Protein AF-A0A1W9VNZ4-F1 (afdb_monomer)

Secondary structure (DSSP, 8-state):
------------HHHHHHTS-EEEEEEESTT---HHHHHHHHHHHT-SSS--SHHHHHHHHS--TTSPP-HHHHHHHHHHHGGG--SHHHHHHHHHHHHHHHHHTTEEEEEEEE-HHHHHTTTT--HHHHHHHHHHHHHHHHHHHT-EEEEEEEEETT-GGGHHHHHHHHHHTGGGTEEEEEEES-TTT--GGGGHHHHHHHHHTT-EEEEEES-STT--HHHHHHHHHTS--SEEEE-GGGGG-HHHHHHHHHHTPPEEE-HHHHHHTTSSS-GGG-THHHHHHTT--EEE--B-TTTTT--HHHHHHIIIIIS---HHHHHHHHHHHHHHSSS-HHHHHHHHHHHHHHGGG-----

Structure (mmCIF, N/CA/C/O backbone):
data_AF-A0A1W9VNZ4-F1
#
_entry.id   AF-A0A1W9VNZ4-F1
#
loop_
_atom_site.group_PDB
_atom_site.id
_atom_site.type_symbol
_atom_site.label_atom_id
_atom_site.label_alt_id
_atom_site.label_comp_id
_atom_site.label_asym_id
_atom_site.label_entity_id
_atom_site.label_seq_id
_atom_site.pdbx_PDB_ins_code
_atom_site.Cartn_x
_atom_site.Cartn_y
_atom_site.Cartn_z
_atom_site.occupancy
_atom_site.B_iso_or_equiv
_atom_site.auth_seq_id
_atom_site.auth_comp_id
_atom_site.auth_asym_id
_atom_site.auth_atom_id
_atom_site.pdbx_PDB_model_num
ATOM 1 N N . MET A 1 1 ? -26.415 -12.131 -47.978 1.00 37.12 1 MET A N 1
ATOM 2 C CA . MET A 1 1 ? -25.302 -12.304 -47.020 1.00 37.12 1 MET A CA 1
ATOM 3 C C . MET A 1 1 ? -24.353 -11.127 -47.169 1.00 37.12 1 MET A C 1
ATOM 5 O O . MET A 1 1 ? -23.581 -11.100 -48.112 1.00 37.12 1 MET A O 1
ATOM 9 N N . LEU A 1 2 ? -24.447 -10.136 -46.284 1.00 29.30 2 LEU A N 1
ATOM 10 C CA . LEU A 1 2 ? -23.432 -9.093 -46.137 1.00 29.30 2 LEU A CA 1
ATOM 11 C C . LEU A 1 2 ? -23.005 -9.120 -44.674 1.00 29.30 2 LEU A C 1
ATOM 13 O O . LEU A 1 2 ? -23.820 -8.915 -43.773 1.00 29.30 2 LEU A O 1
ATOM 17 N N . ALA A 1 3 ? -21.752 -9.509 -44.460 1.00 32.03 3 ALA A N 1
ATOM 18 C CA . ALA A 1 3 ? -21.146 -9.650 -43.152 1.00 32.03 3 ALA A CA 1
ATOM 19 C C . ALA A 1 3 ? -21.141 -8.291 -42.441 1.00 32.03 3 ALA A C 1
ATOM 21 O O . ALA A 1 3 ? -20.575 -7.317 -42.935 1.00 32.03 3 ALA A O 1
ATOM 22 N N . LYS A 1 4 ? -21.773 -8.234 -41.264 1.00 33.09 4 LYS A N 1
ATOM 23 C CA . LYS A 1 4 ? -21.614 -7.125 -40.325 1.00 33.09 4 LYS A CA 1
ATOM 24 C C . LYS A 1 4 ? -20.182 -7.169 -39.801 1.00 33.09 4 LYS A C 1
ATOM 26 O O . LYS A 1 4 ? -19.867 -7.931 -38.891 1.00 33.09 4 LYS A O 1
ATOM 31 N N . ASN A 1 5 ? -19.323 -6.362 -40.413 1.00 34.22 5 ASN A N 1
ATOM 32 C CA . ASN A 1 5 ? -18.004 -6.044 -39.896 1.00 34.22 5 ASN A CA 1
ATOM 33 C C . ASN A 1 5 ? -18.201 -5.281 -38.581 1.00 34.22 5 ASN A C 1
ATOM 35 O O . ASN A 1 5 ? -18.502 -4.089 -38.574 1.00 34.22 5 ASN A O 1
ATOM 39 N N . ASN A 1 6 ? -18.105 -5.993 -37.461 1.00 35.94 6 ASN A N 1
ATOM 40 C CA . ASN A 1 6 ? -18.171 -5.407 -36.131 1.00 35.94 6 ASN A CA 1
ATOM 41 C C . ASN A 1 6 ? -16.795 -4.792 -35.826 1.00 35.94 6 ASN A C 1
ATOM 43 O O . ASN A 1 6 ? -15.978 -5.368 -35.109 1.00 35.94 6 ASN A O 1
ATOM 47 N N . SER A 1 7 ? -16.497 -3.647 -36.442 1.00 37.38 7 SER A N 1
ATOM 48 C CA . SER A 1 7 ? -15.316 -2.854 -36.110 1.00 37.38 7 SER A CA 1
ATOM 49 C C . SER A 1 7 ? -15.517 -2.257 -34.716 1.00 37.38 7 SER A C 1
ATOM 51 O O . SER A 1 7 ? -16.129 -1.198 -34.560 1.00 37.38 7 SER A O 1
ATOM 53 N N . SER A 1 8 ? -15.041 -2.958 -33.686 1.00 43.84 8 SER A N 1
ATOM 54 C CA . SER A 1 8 ? -14.953 -2.423 -32.328 1.00 43.84 8 SER A CA 1
ATOM 55 C C . SER A 1 8 ? -14.162 -1.115 -32.376 1.00 43.84 8 SER A C 1
ATOM 57 O O . SER A 1 8 ? -12.999 -1.119 -32.791 1.00 43.84 8 SER A O 1
ATOM 59 N N . LYS A 1 9 ? -14.782 0.001 -31.975 1.00 42.34 9 LYS A N 1
ATOM 60 C CA . LYS A 1 9 ? -14.077 1.274 -31.770 1.00 42.34 9 LYS A CA 1
ATOM 61 C C . LYS A 1 9 ? -12.832 1.015 -30.902 1.0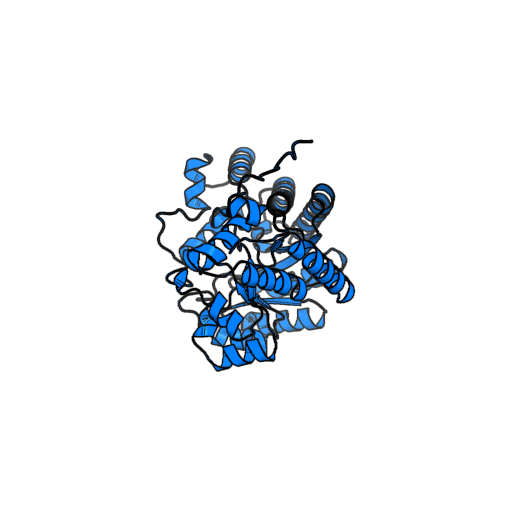0 42.34 9 LYS A C 1
ATOM 63 O O . LYS A 1 9 ? -12.938 0.238 -29.951 1.00 42.34 9 LYS A O 1
ATOM 68 N N . PRO A 1 10 ? -11.667 1.615 -31.197 1.00 49.12 10 PRO A N 1
ATOM 69 C CA . PRO A 1 10 ? -10.497 1.442 -30.348 1.00 49.12 10 PRO A CA 1
ATOM 70 C C . PRO A 1 10 ? -10.815 1.997 -28.955 1.00 49.12 10 PRO A C 1
ATOM 72 O O . PRO A 1 10 ? -11.061 3.192 -28.798 1.00 49.12 10 PRO A O 1
ATOM 75 N N . HIS A 1 11 ? -10.859 1.126 -27.945 1.00 63.47 11 HIS A N 1
ATOM 76 C CA . HIS A 1 11 ? -10.887 1.560 -26.552 1.00 63.47 11 HIS A CA 1
ATOM 77 C C . HIS A 1 11 ? -9.600 2.345 -26.272 1.00 63.47 11 HIS A C 1
ATOM 79 O O . HIS A 1 11 ? -8.521 1.940 -26.708 1.00 63.47 11 HIS A O 1
ATOM 85 N N . SER A 1 12 ? -9.700 3.474 -25.563 1.00 88.19 12 SER A N 1
ATOM 86 C CA . SER A 1 12 ? -8.510 4.218 -25.143 1.00 88.19 12 SER A CA 1
ATOM 87 C C . SER A 1 12 ? -7.597 3.318 -24.298 1.00 88.19 12 SER A C 1
ATOM 89 O O . SER A 1 12 ? -8.061 2.368 -23.655 1.00 88.19 12 SER A O 1
ATOM 91 N N . LEU A 1 13 ? -6.290 3.609 -24.278 1.00 91.19 13 LEU A N 1
ATOM 92 C CA . LEU A 1 13 ? -5.348 2.888 -23.413 1.00 91.19 13 LEU A CA 1
ATOM 93 C C . LEU A 1 13 ? -5.853 2.875 -21.963 1.00 91.19 13 LEU A C 1
ATOM 95 O O . LEU A 1 13 ? -5.884 1.817 -21.346 1.00 91.19 13 LEU A O 1
ATOM 99 N N . TYR A 1 14 ? -6.341 4.018 -21.475 1.00 94.50 14 TYR A N 1
ATOM 100 C CA . TYR A 1 14 ? -6.933 4.146 -20.145 1.00 94.50 14 TYR A CA 1
ATOM 101 C C . TYR A 1 14 ? -8.092 3.171 -19.917 1.00 94.50 14 TYR A C 1
ATOM 103 O O . TYR A 1 14 ? -8.066 2.415 -18.955 1.00 94.50 14 TYR A O 1
ATOM 111 N N . ALA A 1 15 ? -9.071 3.111 -20.828 1.00 94.19 15 ALA A N 1
ATOM 112 C CA . ALA A 1 15 ? -10.195 2.181 -20.703 1.00 94.19 15 ALA A CA 1
ATOM 113 C C . ALA A 1 15 ? -9.727 0.715 -20.673 1.00 94.19 15 ALA A C 1
ATOM 115 O O . ALA A 1 15 ? -10.277 -0.105 -19.940 1.00 94.19 15 ALA A O 1
ATOM 116 N N . THR A 1 16 ? -8.679 0.389 -21.433 1.00 93.75 16 THR A N 1
ATOM 117 C CA . THR A 1 16 ? -8.098 -0.960 -21.442 1.00 93.75 16 THR A CA 1
ATOM 118 C C . THR A 1 16 ? -7.379 -1.277 -20.128 1.00 93.75 16 THR A C 1
ATOM 120 O O . THR A 1 16 ? -7.547 -2.374 -19.599 1.00 93.75 16 THR A O 1
ATOM 123 N N . LEU A 1 17 ? -6.608 -0.3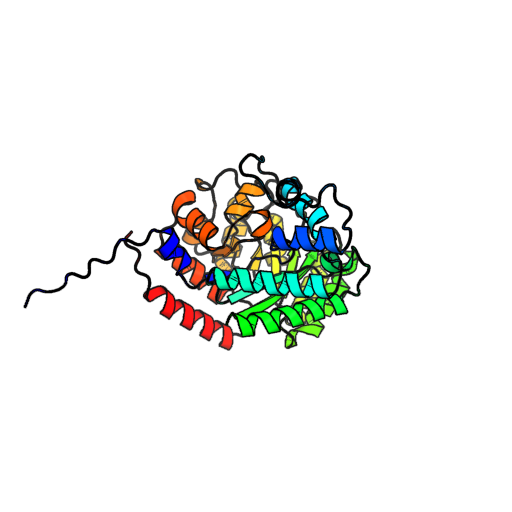29 -19.583 1.00 96.75 17 LEU A N 1
ATOM 124 C CA . LEU A 1 17 ? -5.928 -0.460 -18.289 1.00 96.75 17 LEU A CA 1
ATOM 125 C C . LEU A 1 17 ? -6.929 -0.543 -17.130 1.00 96.75 17 LEU A C 1
ATOM 127 O O . LEU A 1 17 ? -6.795 -1.415 -16.274 1.00 96.75 17 LEU A O 1
ATOM 131 N N . SER A 1 18 ? -7.971 0.289 -17.150 1.00 97.38 18 SER A N 1
ATOM 132 C CA . SER A 1 18 ? -9.068 0.276 -16.179 1.00 97.38 18 SER A CA 1
ATOM 133 C C . SER A 1 18 ? -9.760 -1.085 -16.134 1.00 97.38 18 SER A C 1
ATOM 135 O O . SER A 1 18 ? -9.958 -1.662 -15.063 1.00 97.38 18 SER A O 1
ATOM 137 N N . ALA A 1 19 ? -10.004 -1.676 -17.303 1.00 96.81 19 ALA A N 1
ATOM 138 C CA . ALA A 1 19 ? -10.631 -2.983 -17.408 1.00 96.81 19 ALA A CA 1
ATOM 139 C C . ALA A 1 19 ? -9.739 -4.156 -16.961 1.00 96.81 19 ALA A C 1
ATOM 141 O O . ALA A 1 19 ? -10.275 -5.251 -16.773 1.00 96.81 19 ALA A O 1
ATOM 142 N N . LEU A 1 20 ? -8.418 -3.990 -16.793 1.00 97.62 20 LEU A N 1
ATOM 143 C CA . LEU A 1 20 ? -7.547 -5.069 -16.305 1.00 97.62 20 LEU A CA 1
ATOM 144 C C . LEU A 1 20 ? -7.924 -5.458 -14.873 1.00 97.62 20 LEU A C 1
ATOM 146 O O . LEU A 1 20 ? -8.149 -4.563 -14.058 1.00 97.62 20 LEU A O 1
ATOM 150 N N . PRO A 1 21 ? -7.946 -6.759 -14.524 1.00 98.31 21 PRO A N 1
ATOM 151 C CA . PRO A 1 21 ? -7.949 -7.147 -13.122 1.00 98.31 21 PRO A CA 1
ATOM 152 C C . PRO A 1 21 ? -6.623 -6.705 -12.498 1.00 98.31 21 PRO A C 1
ATOM 154 O O . PRO A 1 21 ? -5.561 -6.951 -13.082 1.00 98.31 21 PRO A O 1
ATOM 157 N N . LYS A 1 22 ? -6.681 -6.088 -11.317 1.00 98.81 22 LYS A N 1
ATOM 158 C CA . LYS A 1 22 ? -5.501 -5.516 -10.651 1.00 98.81 22 LYS A CA 1
ATOM 159 C C . LYS A 1 22 ? -5.248 -6.128 -9.275 1.00 98.81 22 LYS A C 1
ATOM 161 O O . LYS A 1 22 ? -6.152 -6.708 -8.667 1.00 98.81 22 LYS A O 1
ATOM 166 N N . ILE A 1 23 ? -4.010 -6.001 -8.809 1.00 98.88 23 ILE A N 1
ATOM 167 C CA . ILE A 1 23 ? -3.586 -6.301 -7.440 1.00 98.88 23 ILE A CA 1
ATOM 168 C C . ILE A 1 23 ? -2.872 -5.073 -6.904 1.00 98.88 23 ILE A C 1
ATOM 170 O O . ILE A 1 23 ? -2.027 -4.535 -7.615 1.00 98.88 23 ILE A O 1
ATOM 174 N N . ASP A 1 24 ? -3.181 -4.708 -5.666 1.00 98.88 24 ASP A N 1
ATOM 175 C CA . ASP A 1 24 ? -2.522 -3.627 -4.944 1.00 98.88 24 ASP A CA 1
ATOM 176 C C . ASP A 1 24 ? -1.969 -4.169 -3.619 1.00 98.88 24 ASP A C 1
ATOM 178 O O . ASP A 1 24 ? -2.724 -4.688 -2.793 1.00 98.88 24 ASP A O 1
ATOM 182 N N . LEU A 1 25 ? -0.646 -4.158 -3.455 1.00 98.94 25 LEU A N 1
ATOM 183 C CA . LEU A 1 25 ? 0.047 -4.694 -2.275 1.00 98.94 25 LEU A CA 1
ATOM 184 C C . LEU A 1 25 ? 0.573 -3.595 -1.347 1.00 98.94 25 LEU A C 1
ATOM 186 O O . LEU A 1 25 ? 1.065 -3.886 -0.252 1.00 98.94 25 LEU A O 1
ATOM 190 N N . HIS A 1 26 ? 0.503 -2.345 -1.795 1.00 98.94 26 HIS A N 1
ATOM 191 C CA . HIS A 1 26 ? 1.043 -1.200 -1.087 1.00 98.94 26 HIS A CA 1
ATOM 192 C C . HIS A 1 26 ? 0.075 -0.042 -1.193 1.00 98.94 26 HIS A C 1
ATOM 194 O O . HIS A 1 26 ? 0.187 0.823 -2.055 1.00 98.94 26 HIS A O 1
ATOM 200 N N . ARG A 1 27 ? -0.901 -0.081 -0.289 1.00 98.88 27 ARG A N 1
ATOM 201 C CA . ARG A 1 27 ? -1.886 0.968 -0.125 1.00 98.88 27 ARG A CA 1
ATOM 202 C C . ARG A 1 27 ? -2.156 1.211 1.343 1.00 98.88 27 ARG A C 1
ATOM 204 O O . ARG A 1 27 ? -2.489 0.251 2.045 1.00 98.88 27 ARG A O 1
ATOM 211 N N . HIS A 1 28 ? -2.057 2.461 1.779 1.00 98.88 28 HIS A N 1
ATOM 212 C CA . HIS A 1 28 ? -2.372 2.873 3.146 1.00 98.88 28 HIS A CA 1
ATOM 213 C C . HIS A 1 28 ? -3.843 3.246 3.265 1.00 98.88 28 HIS A C 1
ATOM 215 O O . HIS A 1 28 ? -4.415 3.926 2.404 1.00 98.88 28 HIS A O 1
ATOM 221 N N . LEU A 1 29 ? -4.472 2.812 4.354 1.00 98.75 29 LEU A N 1
ATOM 222 C CA . LEU A 1 29 ? -5.824 3.232 4.701 1.00 98.75 29 LEU A CA 1
ATOM 223 C C . LEU A 1 29 ? -5.835 4.738 4.953 1.00 98.75 29 LEU A C 1
ATOM 225 O O . LEU A 1 29 ? -6.680 5.434 4.398 1.00 98.75 29 LEU A O 1
ATOM 229 N N . GLU A 1 30 ? -4.856 5.238 5.703 1.00 97.75 30 GLU A N 1
ATOM 230 C CA . GLU A 1 30 ? -4.741 6.639 6.106 1.00 97.75 30 GLU A CA 1
ATOM 231 C C . GLU A 1 30 ? -4.519 7.599 4.934 1.00 97.75 30 GLU A C 1
ATOM 233 O O . GLU A 1 30 ? -4.867 8.769 5.055 1.00 97.75 30 GLU A O 1
ATOM 238 N N . GLY A 1 31 ? -4.017 7.115 3.798 1.00 97.56 31 GLY A N 1
ATOM 239 C CA . GLY A 1 31 ? -3.879 7.880 2.559 1.00 97.56 31 GLY A CA 1
ATOM 240 C C . GLY A 1 31 ? -4.963 7.601 1.519 1.00 97.56 31 GLY A C 1
ATOM 241 O O . GLY A 1 31 ? -4.774 7.907 0.344 1.00 97.56 31 GLY A O 1
ATOM 242 N N . SER A 1 32 ? -6.099 7.013 1.912 1.00 98.25 32 SER A N 1
ATOM 243 C CA . SER A 1 32 ? -7.184 6.597 1.004 1.00 98.25 32 SER A CA 1
ATOM 244 C C . SER A 1 32 ? -8.556 7.228 1.326 1.00 98.25 32 SER A C 1
ATOM 246 O O . SER A 1 32 ? -9.588 6.668 0.959 1.00 98.25 32 SER A O 1
ATOM 248 N N . LEU A 1 33 ? -8.604 8.375 2.014 1.00 97.88 33 LEU A N 1
ATOM 249 C CA . LEU A 1 33 ? -9.853 8.984 2.499 1.00 97.88 33 LEU A CA 1
ATOM 250 C C . LEU A 1 33 ? -10.502 9.881 1.437 1.00 97.88 33 LEU A C 1
ATOM 252 O O . LEU A 1 33 ? -9.901 10.839 0.969 1.00 97.88 33 LEU A O 1
ATOM 256 N N . ARG A 1 34 ? -11.771 9.647 1.094 1.00 97.50 34 ARG A N 1
ATOM 257 C CA . ARG A 1 34 ? -12.481 10.505 0.132 1.00 97.50 34 ARG A CA 1
ATOM 258 C C . ARG A 1 34 ? -12.630 11.931 0.665 1.00 97.50 34 ARG A C 1
ATOM 260 O O . ARG A 1 34 ? -13.153 12.125 1.759 1.00 97.50 34 ARG A O 1
ATOM 267 N N . LEU A 1 35 ? -12.312 12.932 -0.159 1.00 94.88 35 LEU A N 1
ATOM 268 C CA . LEU A 1 35 ? -12.496 14.350 0.189 1.00 94.88 35 LEU A CA 1
ATOM 269 C C . LEU A 1 35 ? -13.919 14.691 0.652 1.00 94.88 35 LEU A C 1
ATOM 271 O O . LEU A 1 35 ? -14.087 15.438 1.610 1.00 94.88 35 LEU A O 1
ATOM 275 N N . ALA A 1 36 ? -14.939 14.137 -0.010 1.00 95.25 36 ALA A N 1
ATOM 276 C CA . ALA A 1 36 ? -16.332 14.355 0.378 1.00 95.25 36 ALA A CA 1
ATOM 277 C C . ALA A 1 36 ? -16.619 13.809 1.787 1.00 95.25 36 ALA A C 1
ATOM 279 O O . ALA A 1 36 ? -17.194 14.509 2.614 1.00 95.25 36 ALA A O 1
ATOM 280 N N . THR A 1 37 ? -16.134 12.602 2.091 1.00 96.75 37 THR A N 1
ATOM 281 C CA . THR A 1 37 ? -16.268 11.986 3.417 1.00 96.75 37 THR A CA 1
ATOM 282 C C . THR A 1 37 ? -15.535 12.788 4.488 1.00 96.75 37 THR A C 1
ATOM 284 O O . THR A 1 37 ? -16.084 12.991 5.568 1.00 96.75 37 THR A O 1
ATOM 287 N N . LEU A 1 38 ? -14.336 13.299 4.192 1.00 95.75 38 LEU A N 1
ATOM 288 C CA . LEU A 1 38 ? -13.615 14.186 5.106 1.00 95.75 38 LEU A CA 1
ATOM 289 C C . LEU A 1 38 ? -14.434 15.449 5.414 1.00 95.75 38 LEU A C 1
ATOM 291 O O . LEU A 1 38 ? -14.642 15.767 6.581 1.00 95.75 38 LEU A O 1
ATOM 295 N N . ALA A 1 39 ? -14.952 16.136 4.393 1.00 93.50 39 ALA A N 1
ATOM 296 C CA . ALA A 1 39 ? -15.765 17.340 4.580 1.00 93.50 39 ALA A CA 1
ATOM 297 C C . ALA A 1 39 ? -17.040 17.068 5.404 1.00 93.50 39 ALA A C 1
ATOM 299 O O . ALA A 1 39 ? -17.390 17.849 6.290 1.00 93.50 39 ALA A O 1
ATOM 300 N N . GLU A 1 40 ? -17.703 15.935 5.165 1.00 94.50 40 GLU A N 1
ATOM 301 C CA . GLU A 1 40 ? -18.869 15.511 5.946 1.00 94.50 40 GLU A CA 1
ATOM 302 C C . GLU A 1 40 ? -18.518 15.234 7.416 1.00 94.50 40 GLU A C 1
ATOM 304 O O . GLU A 1 40 ? -19.210 15.730 8.306 1.00 94.50 40 GLU A O 1
ATOM 309 N N . ILE A 1 41 ? -17.432 14.499 7.685 1.00 95.00 41 ILE A N 1
ATOM 310 C CA . ILE A 1 41 ? -16.955 14.220 9.051 1.00 95.00 41 ILE A CA 1
ATOM 311 C C . ILE A 1 41 ? -16.572 15.520 9.762 1.00 95.00 41 ILE A C 1
ATOM 313 O O . ILE A 1 41 ? -16.948 15.713 10.918 1.00 95.00 41 ILE A O 1
ATOM 317 N N . ALA A 1 42 ? -15.867 16.427 9.078 1.00 92.31 42 ALA A N 1
ATOM 318 C CA . ALA A 1 42 ? -15.483 17.719 9.636 1.00 92.31 42 ALA A CA 1
ATOM 319 C C . ALA A 1 42 ? -16.703 18.522 10.095 1.00 92.31 42 ALA A C 1
ATOM 321 O O . ALA A 1 42 ? -16.714 19.029 11.216 1.00 92.31 42 ALA A O 1
ATOM 322 N N . HIS A 1 43 ? -17.750 18.567 9.267 1.00 89.12 43 HIS A N 1
ATOM 323 C CA . HIS A 1 43 ? -18.992 19.255 9.604 1.00 89.12 43 HIS A CA 1
ATOM 324 C C . HIS A 1 43 ? -19.754 18.578 10.754 1.00 89.12 43 HIS A C 1
ATOM 326 O O . HIS A 1 43 ? -20.271 19.261 11.634 1.00 89.12 43 HIS A O 1
ATOM 332 N N . GLN A 1 44 ? -19.819 17.244 10.765 1.00 91.75 44 GLN A N 1
ATOM 333 C CA . GLN A 1 44 ? -20.573 16.483 11.768 1.00 91.75 44 GLN A CA 1
ATOM 334 C C . GLN A 1 44 ? -19.915 16.480 13.151 1.00 91.75 44 GLN A C 1
ATOM 336 O O . GLN A 1 44 ? -20.618 16.495 14.160 1.00 91.75 44 GLN A O 1
ATOM 341 N N . HIS A 1 45 ? -18.583 16.440 13.203 1.00 88.88 45 HIS A N 1
ATOM 342 C CA . HIS A 1 45 ? -17.831 16.226 14.441 1.00 88.88 45 HIS A CA 1
ATOM 343 C C . HIS A 1 45 ? -17.012 17.439 14.894 1.00 88.88 45 HIS A C 1
ATOM 345 O O . HIS A 1 45 ? -16.344 17.353 15.921 1.00 88.88 45 HIS A O 1
ATOM 351 N N . GLY A 1 46 ? -17.057 18.559 14.164 1.00 85.19 46 GLY A N 1
ATOM 352 C CA . GLY A 1 46 ? -16.331 19.777 14.529 1.00 85.19 46 GLY A CA 1
ATOM 353 C C . GLY A 1 46 ? -14.820 19.559 14.573 1.00 85.19 46 GLY A C 1
ATOM 354 O O . GLY A 1 46 ? -14.167 19.959 15.534 1.00 85.19 46 GLY A O 1
ATOM 355 N N . VAL A 1 47 ? -14.271 18.878 13.561 1.00 86.81 47 VAL A N 1
ATOM 356 C CA . VAL A 1 47 ? -12.828 18.605 13.479 1.00 86.81 47 VAL A CA 1
ATOM 357 C C . VAL A 1 47 ? -12.067 19.933 13.493 1.00 86.81 47 VAL A C 1
ATOM 359 O O . VAL A 1 47 ? -12.433 20.870 12.785 1.00 86.81 47 VAL A O 1
ATOM 362 N N . ASP A 1 48 ? -11.010 20.021 14.297 1.00 85.00 48 ASP A N 1
ATOM 363 C CA . ASP A 1 48 ? -10.183 21.224 14.412 1.00 85.00 48 ASP A CA 1
ATOM 364 C C . ASP A 1 48 ? -9.254 21.373 13.194 1.00 85.00 48 ASP A C 1
ATOM 366 O O . ASP A 1 48 ? -8.111 20.900 13.182 1.00 85.00 48 ASP A O 1
ATOM 370 N N . ILE A 1 49 ? -9.791 21.970 12.131 1.00 83.50 49 ILE A N 1
ATOM 371 C CA . ILE A 1 49 ? -9.114 22.306 10.875 1.00 83.50 49 ILE A CA 1
ATOM 372 C C . ILE A 1 49 ? -9.590 23.676 10.393 1.00 83.50 49 ILE A C 1
ATOM 374 O O . ILE A 1 49 ? -10.701 24.108 10.691 1.00 83.50 49 ILE A O 1
ATOM 378 N N . GLU A 1 50 ? -8.760 24.342 9.595 1.00 81.44 50 GLU A N 1
ATOM 379 C CA . GLU A 1 50 ? -8.988 25.722 9.146 1.00 81.44 50 GLU A CA 1
ATOM 380 C C . GLU A 1 50 ? -10.230 25.888 8.252 1.00 81.44 50 GLU A C 1
ATOM 382 O O . GLU A 1 50 ? -10.690 27.005 8.014 1.00 81.44 50 GLU A O 1
ATOM 387 N N . THR A 1 51 ? -10.780 24.793 7.719 1.00 83.12 51 THR A N 1
ATOM 388 C CA . THR A 1 51 ? -11.875 24.845 6.752 1.00 83.12 51 THR A CA 1
ATOM 389 C C . THR A 1 51 ? -12.660 23.540 6.643 1.00 83.12 51 THR A C 1
ATOM 391 O O . THR A 1 51 ? -12.099 22.456 6.775 1.00 83.12 51 THR A O 1
ATOM 394 N N . TYR A 1 52 ? -13.958 23.648 6.332 1.00 82.56 52 TYR A N 1
ATOM 395 C CA . TYR A 1 52 ? -14.856 22.511 6.074 1.00 82.56 52 TYR A CA 1
ATOM 396 C C . TYR A 1 52 ? -15.318 22.424 4.612 1.00 82.56 52 TYR A C 1
ATOM 398 O O . TYR A 1 52 ? -16.087 21.529 4.263 1.00 82.56 52 TYR A O 1
ATOM 406 N N . SER A 1 53 ? -14.872 23.336 3.739 1.00 87.38 53 SER A N 1
ATOM 407 C CA . SER A 1 53 ? -15.166 23.234 2.308 1.00 87.38 53 SER A CA 1
ATOM 408 C C . SER A 1 53 ? -14.199 22.260 1.636 1.00 87.38 53 SER A C 1
ATOM 410 O O . SER A 1 53 ? -13.011 22.223 1.950 1.00 87.38 53 SER A O 1
ATOM 412 N N . ILE A 1 54 ? -14.697 21.485 0.668 1.00 88.44 54 ILE A N 1
ATOM 413 C CA . ILE A 1 54 ? -13.867 20.541 -0.098 1.00 88.44 54 ILE A CA 1
ATOM 414 C C . ILE A 1 54 ? -12.721 21.269 -0.812 1.00 88.44 54 ILE A C 1
ATOM 416 O O . ILE A 1 54 ? -11.603 20.763 -0.853 1.00 88.44 54 ILE A O 1
ATOM 420 N N . GLU A 1 55 ? -13.000 22.449 -1.371 1.00 89.06 55 GLU A N 1
ATOM 421 C CA . GLU A 1 55 ? -12.030 23.244 -2.131 1.00 89.06 55 GLU A CA 1
ATOM 422 C C . GLU A 1 55 ? -10.824 23.642 -1.280 1.00 89.06 55 GLU A C 1
ATOM 424 O O . GLU A 1 55 ? -9.691 23.448 -1.711 1.00 89.06 55 GLU A O 1
ATOM 429 N N . ASN A 1 56 ? -11.058 24.111 -0.053 1.00 89.31 56 ASN A N 1
ATOM 430 C CA . ASN A 1 56 ? -9.983 24.542 0.837 1.00 89.31 56 ASN A CA 1
ATOM 431 C C . ASN A 1 56 ? -9.361 23.372 1.613 1.00 89.31 56 ASN A C 1
ATOM 433 O O . ASN A 1 56 ? -8.212 23.461 2.031 1.00 89.31 56 ASN A O 1
ATOM 437 N N . LEU A 1 57 ? -10.088 22.265 1.798 1.00 90.69 57 LEU A N 1
ATOM 438 C CA . LEU A 1 57 ? -9.547 21.063 2.430 1.00 90.69 57 LEU A CA 1
ATOM 439 C C . LEU A 1 57 ? -8.562 20.336 1.510 1.00 90.69 57 LEU A C 1
ATOM 441 O O . LEU A 1 57 ? -7.548 19.826 1.979 1.00 90.69 57 LEU A O 1
ATOM 445 N N . ARG A 1 58 ? -8.843 20.302 0.203 1.00 93.31 58 ARG A N 1
ATOM 446 C CA . ARG A 1 58 ? -8.018 19.630 -0.808 1.00 93.31 58 ARG A CA 1
ATOM 447 C C . ARG A 1 58 ? -6.511 19.916 -0.678 1.00 93.31 58 ARG A C 1
ATOM 449 O O . ARG A 1 58 ? -5.778 18.942 -0.531 1.00 93.31 58 ARG A O 1
ATOM 456 N N . PRO A 1 59 ? -6.025 21.173 -0.686 1.00 92.19 59 PRO A N 1
ATOM 457 C CA . PRO A 1 59 ? -4.591 21.460 -0.576 1.00 92.19 59 PRO A CA 1
ATOM 458 C C . PRO A 1 59 ? -3.961 20.987 0.747 1.00 92.19 59 PRO A C 1
ATOM 460 O O . PRO A 1 59 ? -2.753 20.770 0.807 1.00 92.19 59 PRO A O 1
ATOM 463 N N . LEU A 1 60 ? -4.757 20.796 1.807 1.00 91.81 60 LEU A N 1
ATOM 464 C CA . LEU A 1 60 ? -4.272 20.337 3.114 1.00 91.81 60 LEU A CA 1
ATOM 465 C C . LEU A 1 60 ? -4.060 18.819 3.174 1.00 91.81 60 LEU A C 1
ATOM 467 O O . LEU A 1 60 ? -3.307 18.344 4.021 1.00 91.81 60 LEU A O 1
ATOM 471 N N . VAL A 1 61 ? -4.731 18.057 2.304 1.00 94.06 61 VAL A N 1
ATOM 472 C CA . VAL A 1 61 ? -4.765 16.584 2.372 1.00 94.06 61 VAL A CA 1
ATOM 473 C C . VAL A 1 61 ? -4.404 15.880 1.063 1.00 94.06 61 VAL A C 1
ATOM 475 O O . VAL A 1 61 ? -4.280 14.659 1.055 1.00 94.06 61 VAL A O 1
ATOM 478 N N . GLN A 1 62 ? -4.229 16.622 -0.031 1.00 96.00 62 GLN A N 1
ATOM 479 C CA . GLN A 1 62 ? -3.728 16.126 -1.312 1.00 96.00 62 GLN A CA 1
ATOM 480 C C . GLN A 1 62 ? -2.479 16.899 -1.741 1.00 96.00 62 GLN A C 1
ATOM 482 O O . GLN A 1 62 ? -2.291 18.055 -1.353 1.00 96.00 62 GLN A O 1
ATOM 487 N N . VAL A 1 63 ? -1.647 16.253 -2.551 1.00 94.31 63 VAL A N 1
ATOM 488 C CA . VAL A 1 63 ? -0.602 16.899 -3.349 1.00 94.31 63 VAL A CA 1
ATOM 489 C C . VAL A 1 63 ? -1.262 17.523 -4.575 1.00 94.31 63 VAL A C 1
ATOM 491 O O . VAL A 1 63 ? -2.073 16.877 -5.243 1.00 94.31 63 VAL A O 1
ATOM 494 N N . LEU A 1 64 ? -0.940 18.783 -4.855 1.00 91.75 64 LEU A N 1
ATOM 495 C CA . LEU A 1 64 ? -1.438 19.493 -6.036 1.00 91.75 64 LEU A CA 1
ATOM 496 C C . LEU A 1 64 ? -0.435 19.416 -7.194 1.00 91.75 64 LEU A C 1
ATOM 498 O O . LEU A 1 64 ? 0.762 19.249 -6.977 1.00 91.75 64 LEU A O 1
ATOM 502 N N . ASP A 1 65 ? -0.916 19.574 -8.429 1.00 84.19 65 ASP A N 1
ATOM 503 C CA . ASP A 1 65 ? -0.079 19.484 -9.637 1.00 84.19 65 ASP A CA 1
ATOM 504 C C . ASP A 1 65 ? 1.032 20.554 -9.694 1.00 84.19 65 ASP A C 1
ATOM 506 O O . ASP A 1 65 ? 2.058 20.352 -10.344 1.00 84.19 65 ASP A O 1
ATOM 510 N N . ASP A 1 66 ? 0.831 21.699 -9.038 1.00 85.12 66 ASP A N 1
ATOM 511 C CA . ASP A 1 66 ? 1.778 22.814 -8.941 1.00 85.12 66 ASP A CA 1
ATOM 512 C C . ASP A 1 66 ? 2.660 22.768 -7.679 1.00 85.12 66 ASP A C 1
ATOM 514 O O . ASP A 1 66 ? 3.536 23.619 -7.498 1.00 85.12 66 ASP A O 1
ATOM 518 N N . GLU A 1 67 ? 2.471 21.765 -6.817 1.00 88.06 67 GLU A N 1
ATOM 519 C CA . GLU A 1 67 ? 3.255 21.570 -5.601 1.00 88.06 67 GLU A CA 1
ATOM 520 C C . GLU A 1 67 ? 4.614 20.931 -5.928 1.00 88.06 67 GLU A C 1
ATOM 522 O O . GLU A 1 67 ? 4.718 19.942 -6.657 1.00 88.06 67 GLU A O 1
ATOM 527 N N . ALA A 1 68 ? 5.695 21.497 -5.383 1.00 90.75 68 ALA A N 1
ATOM 528 C CA . ALA A 1 68 ? 7.029 20.948 -5.589 1.00 90.75 68 ALA A CA 1
ATOM 529 C C . ALA A 1 68 ? 7.178 19.595 -4.863 1.00 90.75 68 ALA A C 1
ATOM 531 O O . ALA A 1 68 ? 6.889 19.527 -3.665 1.00 90.75 68 ALA A O 1
ATOM 532 N N . PRO A 1 69 ? 7.700 18.548 -5.531 1.00 92.62 69 PRO A N 1
ATOM 533 C CA . PRO A 1 69 ? 7.978 17.267 -4.897 1.00 92.62 69 PRO A CA 1
ATOM 534 C C . PRO A 1 69 ? 8.798 17.366 -3.610 1.00 92.62 69 PRO A C 1
ATOM 536 O O . PRO A 1 69 ? 9.895 17.937 -3.605 1.00 92.62 69 PRO A O 1
ATOM 539 N N . ASN A 1 70 ? 8.295 16.781 -2.523 1.00 93.69 70 ASN A N 1
ATOM 540 C CA . ASN A 1 70 ? 8.969 16.789 -1.230 1.00 93.69 70 ASN A CA 1
ATOM 541 C C . ASN A 1 70 ? 8.429 15.701 -0.287 1.00 93.69 70 ASN A C 1
ATOM 543 O O . ASN A 1 70 ? 7.239 15.664 0.020 1.00 93.69 70 ASN A O 1
ATOM 547 N N . PHE A 1 71 ? 9.325 14.862 0.237 1.00 91.88 71 PHE A N 1
ATOM 548 C CA . PHE A 1 71 ? 8.980 13.777 1.161 1.00 91.88 71 PHE A CA 1
ATOM 549 C C . PHE A 1 71 ? 8.304 14.264 2.454 1.00 91.88 71 PHE A C 1
ATOM 551 O O . PHE A 1 71 ? 7.301 13.700 2.881 1.00 91.88 71 PHE A O 1
ATOM 558 N N . GLN A 1 72 ? 8.800 15.342 3.064 1.00 92.50 72 GLN A N 1
ATOM 559 C CA . GLN A 1 72 ? 8.266 15.854 4.330 1.00 92.50 72 GLN A CA 1
ATOM 560 C C . GLN A 1 72 ? 6.909 16.538 4.141 1.00 92.50 72 GLN A C 1
ATOM 562 O O . GLN A 1 72 ? 6.004 16.339 4.950 1.00 92.50 72 GLN A O 1
ATOM 567 N N . THR A 1 73 ? 6.726 17.290 3.051 1.00 90.62 73 THR A N 1
ATOM 568 C CA . THR A 1 73 ? 5.423 17.891 2.728 1.00 90.62 73 THR A CA 1
ATOM 569 C C . THR A 1 73 ? 4.368 16.823 2.439 1.00 90.62 73 THR A C 1
ATOM 571 O O . THR A 1 73 ? 3.228 16.959 2.885 1.00 90.62 73 THR A O 1
ATOM 574 N N . PHE A 1 74 ? 4.749 15.730 1.770 1.00 94.81 74 PHE A N 1
ATOM 575 C CA . PHE A 1 74 ? 3.880 14.570 1.571 1.00 94.81 74 PHE A CA 1
ATOM 576 C C . PHE A 1 74 ? 3.458 13.950 2.914 1.00 94.81 74 PHE A C 1
ATOM 578 O O . PHE A 1 74 ? 2.264 13.810 3.188 1.00 94.81 74 PHE A O 1
ATOM 585 N N . LEU A 1 75 ? 4.420 13.669 3.803 1.00 93.62 75 LEU A N 1
ATOM 586 C CA . LEU A 1 75 ? 4.135 13.121 5.134 1.00 93.62 75 LEU A CA 1
ATOM 587 C C . LEU A 1 75 ? 3.285 14.066 6.001 1.00 93.62 75 LEU A C 1
ATOM 589 O O . LEU A 1 75 ? 2.449 13.604 6.781 1.00 93.62 75 LEU A O 1
ATOM 593 N N . ALA A 1 76 ? 3.433 15.384 5.849 1.00 93.56 76 ALA A N 1
ATOM 594 C CA . ALA A 1 76 ? 2.672 16.368 6.617 1.00 93.56 76 ALA A CA 1
ATOM 595 C C . ALA A 1 76 ? 1.152 16.287 6.375 1.00 93.56 76 ALA A C 1
ATOM 597 O O . ALA A 1 76 ? 0.380 16.606 7.285 1.00 93.56 76 ALA A O 1
ATOM 598 N N . LYS A 1 77 ? 0.701 15.801 5.207 1.00 95.31 77 LYS A N 1
ATOM 599 C CA . LYS A 1 77 ? -0.732 15.609 4.909 1.00 95.31 77 LYS A CA 1
ATOM 600 C C . LYS A 1 77 ? -1.380 14.611 5.887 1.00 95.31 77 LYS A C 1
ATOM 602 O O . LYS A 1 77 ? -2.529 14.797 6.297 1.00 95.31 77 LYS A O 1
ATOM 607 N N . PHE A 1 78 ? -0.633 13.604 6.358 1.00 95.31 78 PHE A N 1
ATOM 608 C CA . PHE A 1 78 ? -1.128 12.635 7.345 1.00 95.31 78 PHE A CA 1
ATOM 609 C C . PHE A 1 78 ? -1.439 13.263 8.704 1.00 95.31 78 PHE A C 1
ATOM 611 O O . PHE A 1 78 ? -2.352 12.799 9.387 1.00 95.31 78 PHE A O 1
ATOM 618 N N . THR A 1 79 ? -0.735 14.328 9.096 1.00 93.00 79 THR A N 1
ATOM 619 C CA . THR A 1 79 ? -1.014 15.054 10.346 1.00 93.00 79 THR A CA 1
ATOM 620 C C . THR A 1 79 ? -2.447 15.581 10.368 1.00 93.00 79 THR A C 1
ATOM 622 O O . THR A 1 79 ? -3.114 15.528 11.400 1.00 93.00 79 THR A O 1
ATOM 625 N N . ILE A 1 80 ? -2.944 16.046 9.219 1.00 93.62 80 ILE A N 1
ATOM 626 C CA . ILE A 1 80 ? -4.325 16.509 9.067 1.00 93.62 80 ILE A CA 1
ATOM 627 C C . ILE A 1 80 ? -5.283 15.319 8.971 1.00 93.62 80 ILE A C 1
ATOM 629 O O . ILE A 1 80 ? -6.281 15.283 9.689 1.00 93.62 80 ILE A O 1
ATOM 633 N N . LEU A 1 81 ? -4.965 14.312 8.152 1.00 95.75 81 LEU A N 1
ATOM 634 C CA . LEU A 1 81 ? -5.825 13.138 7.936 1.00 95.75 81 LEU A CA 1
ATOM 635 C C . LEU A 1 81 ? -6.096 12.338 9.219 1.00 95.75 81 LEU A C 1
ATOM 637 O O . LEU A 1 81 ? -7.214 11.861 9.419 1.00 95.75 81 LEU A O 1
ATOM 641 N N . ARG A 1 82 ? -5.123 12.257 10.136 1.00 95.38 82 ARG A N 1
ATOM 642 C CA . ARG A 1 82 ? -5.283 11.612 11.453 1.00 95.38 82 ARG A CA 1
ATOM 643 C C . ARG A 1 82 ? -6.421 12.212 12.291 1.00 95.38 82 ARG A C 1
ATOM 645 O O . ARG A 1 82 ? -6.991 11.510 13.118 1.00 95.38 82 ARG A O 1
ATOM 652 N N . LYS A 1 83 ? -6.810 13.472 12.064 1.00 95.06 83 LYS A N 1
ATOM 653 C CA . LYS A 1 83 ? -7.885 14.141 12.821 1.00 95.06 83 LYS A CA 1
ATOM 654 C C . LYS A 1 83 ? -9.297 13.645 12.477 1.00 95.06 83 LYS A C 1
ATOM 656 O O . LYS A 1 83 ? -10.234 13.946 13.211 1.00 95.06 83 LYS A O 1
ATOM 661 N N . PHE A 1 84 ? -9.468 12.905 11.380 1.00 96.44 84 PHE A N 1
ATOM 662 C CA . PHE A 1 84 ? -10.787 12.506 10.869 1.00 96.44 84 PHE A CA 1
ATOM 663 C C . PHE A 1 84 ? -11.282 11.153 11.394 1.00 96.44 84 PHE A C 1
ATOM 665 O O . PHE A 1 84 ? -12.399 10.740 11.085 1.00 96.44 84 PHE A O 1
ATOM 672 N N . TYR A 1 85 ? -10.499 10.478 12.233 1.00 96.94 85 TYR A N 1
ATOM 673 C CA . TYR A 1 85 ? -10.933 9.280 12.950 1.00 96.94 85 TYR A CA 1
ATOM 674 C C . TYR A 1 85 ? -11.674 9.673 14.233 1.00 96.94 85 TYR A C 1
ATOM 676 O O . TYR A 1 85 ? -11.207 9.476 15.352 1.00 96.94 85 TYR A O 1
ATOM 684 N N . THR A 1 86 ? -12.832 10.310 14.058 1.00 96.56 86 THR A N 1
ATOM 685 C CA . THR A 1 86 ? -13.583 10.975 15.137 1.00 96.56 86 THR A CA 1
ATOM 686 C C . THR A 1 86 ? -14.520 10.051 15.909 1.00 96.56 86 THR A C 1
ATOM 688 O O . THR A 1 86 ? -14.927 10.375 17.020 1.00 96.56 86 THR A O 1
ATOM 691 N N . SER A 1 87 ? -14.901 8.918 15.326 1.00 97.19 87 SER A N 1
ATOM 692 C CA . SER A 1 87 ? -15.868 7.980 15.894 1.00 97.19 87 SER A CA 1
ATOM 693 C C . SER A 1 87 ? -15.688 6.585 15.301 1.00 97.19 87 SER A C 1
ATOM 695 O O . SER A 1 87 ? -15.048 6.406 14.258 1.00 97.19 87 SER A O 1
ATOM 697 N N . ARG A 1 88 ? -16.311 5.586 15.934 1.00 97.81 88 ARG A N 1
ATOM 698 C CA . ARG A 1 88 ? -16.412 4.232 15.379 1.00 97.81 88 ARG A CA 1
ATOM 699 C C . ARG A 1 88 ? -17.069 4.253 13.998 1.00 97.81 88 ARG A C 1
ATOM 701 O O . ARG A 1 88 ? -16.601 3.581 13.083 1.00 97.81 88 ARG A O 1
ATOM 708 N N . GLU A 1 89 ? -18.134 5.032 13.833 1.00 98.25 89 GLU A N 1
ATOM 709 C CA . GLU A 1 89 ? -18.880 5.163 12.580 1.00 98.25 89 GLU A CA 1
ATOM 710 C C . GLU A 1 89 ? -18.004 5.751 11.467 1.00 98.25 89 GLU A C 1
ATOM 712 O O . GLU A 1 89 ? -18.026 5.245 10.342 1.00 98.25 89 GLU A O 1
ATOM 717 N N . ALA A 1 90 ? -17.191 6.765 11.784 1.00 98.12 90 ALA A N 1
ATOM 718 C CA . ALA A 1 90 ? -16.238 7.355 10.849 1.00 98.12 90 ALA A CA 1
ATOM 719 C C . ALA A 1 90 ? -15.175 6.336 10.409 1.00 98.12 90 ALA A C 1
ATOM 721 O O . ALA A 1 90 ? -14.955 6.166 9.209 1.00 98.12 90 ALA A O 1
ATOM 722 N N . ILE A 1 91 ? -14.575 5.601 11.354 1.00 98.62 91 ILE A N 1
ATOM 723 C CA . ILE A 1 91 ? -13.568 4.564 11.062 1.00 98.62 91 ILE A CA 1
ATOM 724 C C . ILE A 1 91 ? -14.162 3.455 10.183 1.00 98.62 91 ILE A C 1
ATOM 726 O O . ILE A 1 91 ? -13.565 3.081 9.171 1.00 98.62 91 ILE A O 1
ATOM 730 N N . LEU A 1 92 ? -15.360 2.963 10.520 1.00 98.81 92 LEU A N 1
ATOM 731 C CA . LEU A 1 92 ? -16.055 1.944 9.731 1.00 98.81 92 LEU A CA 1
ATOM 732 C C . LEU A 1 92 ? -16.332 2.419 8.305 1.00 98.81 92 LEU A C 1
ATOM 734 O O . LEU A 1 92 ? -16.092 1.678 7.348 1.00 98.81 92 LEU A O 1
ATOM 738 N N . ARG A 1 93 ? -16.835 3.650 8.160 1.00 98.75 93 ARG A N 1
ATOM 739 C CA . ARG A 1 93 ? -17.127 4.244 6.856 1.00 98.75 93 ARG A CA 1
ATOM 740 C C . ARG A 1 93 ? -15.858 4.382 6.026 1.00 98.75 93 ARG A C 1
ATOM 742 O O . ARG A 1 93 ? -15.833 3.880 4.907 1.00 98.75 93 ARG A O 1
ATOM 749 N N . ILE A 1 94 ? -14.815 5.007 6.572 1.00 98.62 94 ILE A N 1
ATOM 750 C CA . ILE A 1 94 ? -13.542 5.215 5.872 1.00 98.62 94 ILE A CA 1
ATOM 751 C C . ILE A 1 94 ? -12.984 3.870 5.397 1.00 98.62 94 ILE A C 1
ATOM 753 O O . ILE A 1 94 ? -12.768 3.690 4.201 1.00 98.62 94 ILE A O 1
ATOM 757 N N . ALA A 1 95 ? -12.838 2.888 6.291 1.00 98.81 95 ALA A N 1
ATOM 758 C CA . ALA A 1 95 ? -12.292 1.577 5.940 1.00 98.81 95 ALA A CA 1
ATOM 759 C C . ALA A 1 95 ? -13.123 0.848 4.863 1.00 98.81 95 ALA A C 1
ATOM 761 O O . ALA A 1 95 ? -12.563 0.211 3.967 1.00 98.81 95 ALA A O 1
ATOM 762 N N . TYR A 1 96 ? -14.454 0.959 4.915 1.00 98.94 96 TYR A N 1
ATOM 763 C CA . TYR A 1 96 ? -15.348 0.402 3.898 1.00 98.94 96 TYR A CA 1
ATOM 764 C C . TYR A 1 96 ? -15.157 1.081 2.531 1.00 98.94 96 TYR A C 1
ATOM 766 O O . TYR A 1 96 ? -15.085 0.402 1.502 1.00 98.94 96 TYR A O 1
ATOM 774 N N . GLU A 1 97 ? -15.051 2.411 2.512 1.00 98.88 97 GLU A N 1
ATOM 775 C CA . GLU A 1 97 ? -14.889 3.212 1.296 1.00 98.88 97 GLU A CA 1
ATOM 776 C C . GLU A 1 97 ? -13.560 2.942 0.582 1.00 98.88 97 GLU A C 1
ATOM 778 O O . GLU A 1 97 ? -13.559 2.822 -0.643 1.00 98.88 97 GLU A O 1
ATOM 783 N N . VAL A 1 98 ? -12.462 2.731 1.319 1.00 98.75 98 VAL A N 1
ATOM 784 C CA . VAL A 1 98 ? -11.160 2.375 0.722 1.00 98.75 98 VAL A CA 1
ATOM 785 C C . VAL A 1 98 ? -11.263 1.113 -0.142 1.00 98.75 98 VAL A C 1
ATOM 787 O O . VAL A 1 98 ? -10.756 1.067 -1.266 1.00 98.75 98 VAL A O 1
ATOM 790 N N . VAL A 1 99 ? -11.950 0.085 0.363 1.00 98.88 99 VAL A N 1
ATOM 791 C CA . VAL A 1 99 ? -12.151 -1.179 -0.363 1.00 98.88 99 VAL A CA 1
ATOM 792 C C . VAL A 1 99 ? -13.122 -1.006 -1.525 1.00 98.88 99 VAL A C 1
ATOM 794 O O . VAL A 1 99 ? -12.894 -1.581 -2.591 1.00 98.88 99 VAL A O 1
ATOM 797 N N . ALA A 1 100 ? -14.177 -0.206 -1.340 1.00 98.88 100 ALA A N 1
ATOM 798 C CA . ALA A 1 100 ? -15.110 0.134 -2.407 1.00 98.88 100 ALA A CA 1
ATOM 799 C C . ALA A 1 100 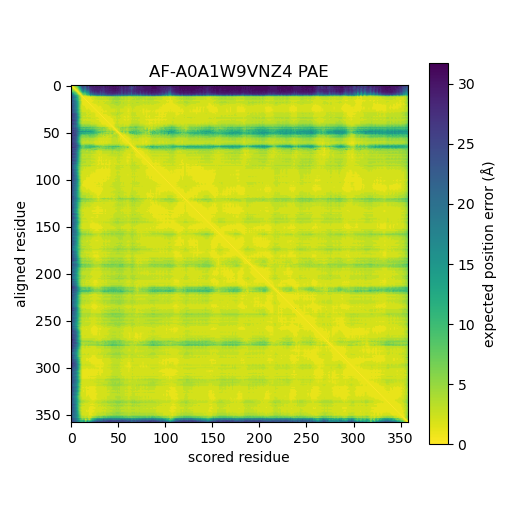? -14.380 0.780 -3.593 1.00 98.88 100 ALA A C 1
ATOM 801 O O . ALA A 1 100 ? -14.555 0.354 -4.733 1.00 98.88 100 ALA A O 1
ATOM 802 N N . ASP A 1 101 ? -13.510 1.755 -3.327 1.00 98.81 101 ASP A N 1
ATOM 803 C CA . ASP A 1 101 ? -12.770 2.479 -4.364 1.00 98.81 101 ASP A CA 1
ATOM 804 C C . ASP A 1 101 ? -11.751 1.588 -5.073 1.00 98.81 101 ASP A C 1
ATOM 806 O O . ASP A 1 101 ? -11.671 1.598 -6.302 1.00 98.81 101 ASP A O 1
ATOM 810 N N . ALA A 1 102 ? -11.031 0.739 -4.332 1.00 98.88 102 ALA A N 1
ATOM 811 C CA . ALA A 1 102 ? -10.157 -0.265 -4.936 1.00 98.88 102 ALA A CA 1
ATOM 812 C C . ALA A 1 102 ? -10.941 -1.223 -5.856 1.00 98.88 102 ALA A C 1
ATOM 814 O O . ALA A 1 102 ? -10.519 -1.512 -6.979 1.00 98.88 102 ALA A O 1
ATOM 815 N N . ALA A 1 103 ? -12.106 -1.702 -5.416 1.00 98.81 103 ALA A N 1
ATOM 816 C CA . ALA A 1 103 ? -12.926 -2.609 -6.212 1.00 98.81 103 ALA A CA 1
ATOM 817 C C . ALA A 1 103 ? -13.529 -1.935 -7.456 1.00 98.81 103 ALA A C 1
ATOM 819 O O . ALA A 1 103 ? -13.580 -2.568 -8.517 1.00 98.81 103 ALA A O 1
ATOM 820 N N . HIS A 1 104 ? -13.938 -0.665 -7.355 1.00 98.62 104 HIS A N 1
ATOM 821 C CA . HIS A 1 104 ? -14.378 0.143 -8.498 1.00 98.62 104 HIS A CA 1
ATOM 822 C C . HIS A 1 104 ? -13.257 0.340 -9.523 1.00 98.62 104 HIS A C 1
ATOM 824 O O . HIS A 1 104 ? -13.521 0.287 -10.723 1.00 98.62 104 HIS A O 1
ATOM 830 N N . ASP A 1 105 ? -12.003 0.436 -9.074 1.00 98.69 105 ASP A N 1
ATOM 831 C CA . ASP A 1 105 ? -10.826 0.400 -9.946 1.00 98.69 105 ASP A CA 1
ATOM 832 C C . ASP A 1 105 ? -10.395 -1.032 -10.340 1.00 98.69 105 ASP A C 1
ATOM 834 O O . ASP A 1 105 ? -9.264 -1.306 -10.742 1.00 98.69 105 ASP A O 1
ATOM 838 N N . ASN A 1 106 ? -11.314 -1.993 -10.253 1.00 98.75 106 ASN A N 1
ATOM 839 C CA . ASN A 1 106 ? -11.143 -3.377 -10.685 1.00 98.75 106 ASN A CA 1
ATOM 840 C C . ASN A 1 106 ? -9.989 -4.135 -9.993 1.00 98.75 106 ASN A C 1
ATOM 842 O O . ASN A 1 106 ? -9.499 -5.149 -10.517 1.00 98.75 106 ASN A O 1
ATOM 846 N N . VAL A 1 107 ? -9.584 -3.697 -8.798 1.00 98.94 107 VAL A N 1
ATOM 847 C CA . VAL A 1 107 ? -8.691 -4.458 -7.918 1.00 98.94 107 VAL A CA 1
ATOM 848 C C . VAL A 1 107 ? -9.423 -5.714 -7.444 1.00 98.94 107 VAL A C 1
ATOM 850 O O . VAL A 1 107 ? -10.577 -5.668 -7.020 1.00 98.94 107 VAL A O 1
ATOM 853 N N . LYS A 1 108 ? -8.771 -6.873 -7.570 1.00 98.81 108 LYS A N 1
ATOM 854 C CA . LYS A 1 108 ? -9.322 -8.181 -7.158 1.00 98.81 108 LYS A CA 1
ATOM 855 C C . LYS A 1 108 ? -8.688 -8.717 -5.887 1.00 98.81 108 LYS A C 1
ATOM 857 O O . LYS A 1 108 ? -9.305 -9.529 -5.199 1.00 98.81 108 LYS A O 1
ATOM 862 N N . TYR A 1 109 ? -7.479 -8.260 -5.586 1.00 98.94 109 TYR A N 1
ATOM 863 C CA . TYR A 1 109 ? -6.777 -8.567 -4.354 1.00 98.94 109 TYR A CA 1
ATOM 864 C C . TYR A 1 109 ? -6.074 -7.312 -3.842 1.00 98.94 109 TYR A C 1
ATOM 866 O O . TYR A 1 109 ? -5.355 -6.669 -4.606 1.00 98.94 109 TYR A O 1
ATOM 874 N N . LEU A 1 110 ? -6.307 -6.984 -2.576 1.00 98.94 110 LEU A N 1
ATOM 875 C CA . LEU A 1 110 ? -5.750 -5.816 -1.902 1.00 98.94 110 LEU A CA 1
ATOM 876 C C . LEU A 1 110 ? -5.088 -6.249 -0.591 1.00 98.94 110 LEU A C 1
ATOM 878 O O . LEU A 1 110 ? -5.701 -6.945 0.220 1.00 98.94 110 LEU A O 1
ATOM 882 N N . GLU A 1 111 ? -3.862 -5.798 -0.364 1.00 98.94 111 GLU A N 1
ATOM 883 C CA . GLU A 1 111 ? -3.265 -5.756 0.969 1.00 98.94 111 GLU A CA 1
ATOM 884 C C . GLU A 1 111 ? -3.275 -4.318 1.464 1.00 98.94 111 GLU A C 1
ATOM 886 O O . GLU A 1 111 ? -2.506 -3.479 1.000 1.00 98.94 111 GLU A O 1
ATOM 891 N N . LEU A 1 112 ? -4.194 -4.043 2.386 1.00 98.94 112 LEU A N 1
ATOM 892 C CA . LEU A 1 112 ? -4.389 -2.719 2.953 1.00 98.94 112 LEU A CA 1
ATOM 893 C C . LEU A 1 112 ? -3.579 -2.615 4.243 1.00 98.94 112 LEU A C 1
ATOM 895 O O . LEU A 1 112 ? -3.827 -3.364 5.196 1.00 98.94 112 LEU A O 1
ATOM 899 N N . ARG A 1 113 ? -2.607 -1.702 4.268 1.00 98.88 113 ARG A N 1
ATOM 900 C CA . ARG A 1 113 ? -1.879 -1.373 5.495 1.00 98.88 113 ARG A CA 1
ATOM 901 C C . ARG A 1 113 ? -2.598 -0.260 6.243 1.00 98.88 113 ARG A C 1
ATOM 903 O O . ARG A 1 113 ? -3.226 0.595 5.624 1.00 98.88 113 ARG A O 1
ATOM 910 N N . PHE A 1 114 ? -2.572 -0.331 7.564 1.00 98.81 114 PHE A N 1
ATOM 911 C CA . PHE A 1 114 ? -3.188 0.674 8.421 1.00 98.81 114 PHE A CA 1
ATOM 912 C C . PHE A 1 114 ? -2.432 0.784 9.739 1.00 98.81 114 PHE A C 1
ATOM 914 O O . PHE A 1 114 ? -1.830 -0.191 10.206 1.00 98.81 114 PHE A O 1
ATOM 921 N N . ASN A 1 115 ? -2.477 1.958 10.354 1.00 98.38 115 ASN A N 1
ATOM 922 C CA . ASN A 1 115 ? -1.782 2.250 11.598 1.00 98.38 115 ASN A CA 1
ATOM 923 C C . ASN A 1 115 ? -2.806 2.500 12.723 1.00 98.38 115 ASN A C 1
ATOM 925 O O . ASN A 1 115 ? -3.424 3.564 12.763 1.00 98.38 115 ASN A O 1
ATOM 929 N N . PRO A 1 116 ? -2.983 1.560 13.675 1.00 98.44 116 PRO A N 1
ATOM 930 C CA . PRO A 1 116 ? -3.941 1.736 14.769 1.00 98.44 116 PRO A CA 1
ATOM 931 C C . PRO A 1 116 ? -3.708 3.005 15.603 1.00 98.44 116 PRO A C 1
ATOM 933 O O . PRO A 1 116 ? -4.667 3.622 16.050 1.00 98.44 116 PRO A O 1
ATOM 936 N N . VAL A 1 117 ? -2.452 3.442 15.766 1.00 98.06 117 VAL A N 1
ATOM 937 C CA . VAL A 1 117 ? -2.108 4.666 16.516 1.00 98.06 117 VAL A CA 1
ATOM 938 C C . VAL A 1 117 ? -2.676 5.912 15.828 1.00 98.06 117 VAL A C 1
ATOM 940 O O . VAL A 1 117 ? -3.286 6.760 16.480 1.00 98.06 117 VAL A O 1
ATOM 943 N N . ALA A 1 118 ? -2.562 5.993 14.502 1.00 96.75 118 ALA A N 1
ATOM 944 C CA . ALA A 1 118 ? -3.102 7.070 13.680 1.00 96.75 118 ALA A CA 1
ATOM 945 C C . ALA A 1 118 ? -4.625 7.184 13.821 1.00 96.75 118 ALA A C 1
ATOM 947 O O . ALA A 1 118 ? -5.145 8.293 13.881 1.00 96.75 118 ALA A O 1
ATOM 948 N N . GLN A 1 119 ? -5.320 6.050 13.924 1.00 97.56 119 GLN A N 1
ATOM 949 C CA . GLN A 1 119 ? -6.782 5.994 14.035 1.00 97.56 119 GLN A CA 1
ATOM 950 C C . GLN A 1 119 ? -7.293 6.209 15.462 1.00 97.56 119 GLN A C 1
ATOM 952 O O . GLN A 1 119 ? -8.439 6.603 15.658 1.00 97.56 119 GLN A O 1
ATOM 957 N N . ALA A 1 120 ? -6.454 5.945 16.461 1.00 97.50 120 ALA A N 1
ATOM 958 C CA . ALA A 1 120 ? -6.809 6.064 17.868 1.00 97.50 120 ALA A CA 1
ATOM 959 C C . ALA A 1 120 ? -6.476 7.433 18.472 1.00 97.50 120 ALA A C 1
ATOM 961 O O . ALA A 1 120 ? -7.213 7.928 19.325 1.00 97.50 120 ALA A O 1
ATOM 962 N N . SER A 1 121 ? -5.362 8.041 18.060 1.00 93.44 121 SER A N 1
ATOM 963 C CA . SER A 1 121 ? -4.723 9.138 18.804 1.00 93.44 121 SER A CA 1
ATOM 964 C C . SER A 1 121 ? -5.587 10.389 18.993 1.00 93.44 121 SER A C 1
ATOM 966 O O . SER A 1 121 ? -5.502 11.012 20.048 1.00 93.44 121 SER A O 1
ATOM 968 N N . SER A 1 122 ? -6.446 10.747 18.033 1.00 90.44 122 SER A N 1
ATOM 969 C CA . SER A 1 122 ? -7.297 11.944 18.129 1.00 90.44 122 SER A CA 1
ATOM 970 C C . SER A 1 122 ? -8.405 11.844 19.177 1.00 90.44 122 SER A C 1
ATOM 972 O O . SER A 1 122 ? -8.851 12.869 19.681 1.00 90.44 122 SER A O 1
ATOM 974 N N . GLN A 1 123 ? -8.873 10.632 19.477 1.00 95.38 123 GLN A N 1
ATOM 975 C CA . GLN A 1 123 ? -10.002 10.391 20.387 1.00 95.38 123 GLN A CA 1
ATOM 976 C C . GLN A 1 123 ? -9.613 9.548 21.608 1.00 95.38 123 GLN A C 1
ATOM 978 O O . GLN A 1 123 ? -10.435 9.336 22.494 1.00 95.38 123 GLN A O 1
ATOM 983 N N . GLY A 1 124 ? -8.371 9.058 21.664 1.00 95.75 124 GLY A N 1
ATOM 984 C CA . GLY A 1 124 ? -7.907 8.166 22.724 1.00 95.75 124 GLY A CA 1
ATOM 985 C C . GLY A 1 124 ? -8.575 6.791 22.688 1.00 95.75 124 GLY A C 1
ATOM 986 O O . GLY A 1 124 ? -8.822 6.218 23.744 1.00 95.75 124 GLY A O 1
ATOM 987 N N . PHE A 1 125 ? -8.906 6.273 21.500 1.00 98.25 125 PHE A N 1
ATOM 988 C CA . PHE A 1 125 ? -9.471 4.927 21.380 1.00 98.25 125 PHE A CA 1
ATOM 989 C C . PHE A 1 125 ? -8.441 3.845 21.720 1.00 98.25 125 PHE A C 1
ATOM 991 O O . PHE A 1 125 ? -7.240 4.011 21.507 1.00 98.25 125 PHE A O 1
ATOM 998 N N . GLU A 1 126 ? -8.919 2.689 22.172 1.00 98.38 126 GLU A N 1
ATOM 999 C CA . GLU A 1 126 ? -8.070 1.515 22.343 1.00 98.38 126 GLU A CA 1
ATOM 1000 C C . GLU A 1 126 ? -7.654 0.944 20.979 1.00 98.38 126 GLU A C 1
ATOM 1002 O O . GLU A 1 126 ? -8.454 0.852 20.041 1.00 98.38 126 GLU A O 1
ATOM 1007 N N . PHE A 1 127 ? -6.395 0.512 20.855 1.00 98.62 127 PHE A N 1
ATOM 1008 C CA . PHE A 1 127 ? -5.876 -0.028 19.589 1.00 98.62 127 PHE A CA 1
ATOM 1009 C C . PHE A 1 127 ? -6.606 -1.306 19.164 1.00 98.62 127 PHE A C 1
ATOM 1011 O O . PHE A 1 127 ? -6.798 -1.554 17.968 1.00 98.62 127 PHE A O 1
ATOM 1018 N N . ASP A 1 128 ? -7.025 -2.109 20.142 1.00 98.44 128 ASP A N 1
ATOM 1019 C CA . ASP A 1 128 ? -7.819 -3.314 19.941 1.00 98.44 128 ASP A CA 1
ATOM 1020 C C . ASP A 1 128 ? -9.178 -3.011 19.295 1.00 98.44 128 ASP A C 1
ATOM 1022 O O . ASP A 1 128 ? -9.581 -3.741 18.383 1.00 98.44 128 ASP A O 1
ATOM 1026 N N . ASP A 1 129 ? -9.830 -1.924 19.716 1.00 98.56 129 ASP A N 1
ATOM 1027 C CA . ASP A 1 129 ? -11.143 -1.504 19.226 1.00 98.56 129 ASP A CA 1
ATOM 1028 C C . ASP A 1 129 ? -11.063 -0.985 17.791 1.00 98.56 129 ASP A C 1
ATOM 1030 O O . ASP A 1 129 ? -11.741 -1.518 16.910 1.00 98.56 129 ASP A O 1
ATOM 1034 N N . VAL A 1 130 ? -10.181 -0.013 17.517 1.00 98.56 130 VAL A N 1
ATOM 1035 C CA . VAL A 1 130 ? -10.027 0.543 16.156 1.00 98.56 130 VAL A CA 1
ATOM 1036 C C . VAL A 1 130 ? -9.645 -0.545 15.154 1.00 98.56 130 VAL A C 1
ATOM 1038 O O . VAL A 1 130 ? -10.177 -0.597 14.045 1.00 98.56 130 VAL A O 1
ATOM 1041 N N . THR A 1 131 ? -8.798 -1.489 15.571 1.00 98.81 131 THR A N 1
ATOM 1042 C CA . THR A 1 131 ? -8.413 -2.633 14.742 1.00 98.81 131 THR A CA 1
ATOM 1043 C C . THR A 1 131 ? -9.601 -3.536 14.434 1.00 98.81 131 THR A C 1
ATOM 1045 O O . THR A 1 131 ? -9.784 -3.952 13.286 1.00 98.81 131 THR A O 1
ATOM 1048 N N . ASP A 1 132 ? -10.410 -3.869 15.438 1.00 98.75 132 ASP A N 1
ATOM 1049 C CA . ASP A 1 132 ? -11.570 -4.733 15.242 1.00 98.75 132 ASP A CA 1
ATOM 1050 C C . ASP A 1 132 ? -12.660 -4.032 14.403 1.00 98.75 132 ASP A C 1
ATOM 1052 O O . ASP A 1 132 ? -13.298 -4.698 13.581 1.00 98.75 132 ASP A O 1
ATOM 1056 N N . TRP A 1 133 ? -12.804 -2.704 14.499 1.00 98.88 133 TRP A N 1
ATOM 1057 C CA . TRP A 1 133 ? -13.678 -1.914 13.621 1.00 98.88 133 TRP A CA 1
ATOM 1058 C C . TRP A 1 133 ? -13.188 -1.923 12.169 1.00 98.88 133 TRP A C 1
ATOM 1060 O O . TRP A 1 133 ? -13.976 -2.193 11.261 1.00 98.88 133 TRP A O 1
ATOM 1070 N N . VAL A 1 134 ? -11.888 -1.728 11.921 1.00 98.88 134 VAL A N 1
ATOM 1071 C CA . VAL A 1 134 ? -11.322 -1.873 10.567 1.00 98.88 134 VAL A CA 1
ATOM 1072 C C . VAL A 1 134 ? -11.602 -3.277 10.026 1.00 98.88 134 VAL A C 1
ATOM 1074 O O . VAL A 1 134 ? -12.132 -3.422 8.926 1.00 98.88 134 VAL A O 1
ATOM 1077 N N . ILE A 1 135 ? -11.339 -4.332 10.803 1.00 98.88 135 ILE A N 1
ATOM 1078 C CA . ILE A 1 135 ? -11.624 -5.718 10.393 1.00 98.88 135 ILE A CA 1
ATOM 1079 C C . ILE A 1 135 ? -13.109 -5.909 10.039 1.00 98.88 135 ILE A C 1
ATOM 1081 O O . ILE A 1 135 ? -13.424 -6.577 9.049 1.00 98.88 135 ILE A O 1
ATOM 1085 N N . GLU A 1 136 ? -14.027 -5.352 10.829 1.00 98.81 136 GLU A N 1
ATOM 1086 C CA . GLU A 1 136 ? -15.471 -5.404 10.584 1.00 98.81 136 GLU A CA 1
ATOM 1087 C C . GLU A 1 136 ? -15.847 -4.753 9.246 1.00 98.81 136 GLU A C 1
ATOM 1089 O O . GLU A 1 136 ? -16.488 -5.399 8.405 1.00 98.81 136 GLU A O 1
ATOM 1094 N N . ALA A 1 137 ? -15.398 -3.519 9.013 1.00 98.88 137 ALA A N 1
ATOM 1095 C CA . ALA A 1 137 ? -15.669 -2.780 7.783 1.00 98.88 137 ALA A CA 1
ATOM 1096 C C . ALA A 1 137 ? -15.119 -3.494 6.544 1.00 98.88 137 ALA A C 1
ATOM 1098 O O . ALA A 1 137 ? -15.831 -3.662 5.550 1.00 98.88 137 ALA A O 1
ATOM 1099 N N . ILE A 1 138 ? -13.884 -3.995 6.622 1.00 98.56 138 ILE A N 1
ATOM 1100 C CA . ILE A 1 138 ? -13.234 -4.709 5.520 1.00 98.56 138 ILE A CA 1
ATOM 1101 C C . ILE A 1 138 ? -13.967 -6.014 5.206 1.00 98.56 138 ILE A C 1
ATOM 1103 O O . ILE A 1 138 ? -14.218 -6.317 4.039 1.00 98.56 138 ILE A O 1
ATOM 1107 N N . ARG A 1 139 ? -14.396 -6.775 6.222 1.00 98.62 139 ARG A N 1
ATOM 1108 C CA . ARG A 1 139 ? -15.199 -7.993 6.011 1.00 98.62 139 ARG A CA 1
ATOM 1109 C C . ARG A 1 139 ? -16.518 -7.703 5.313 1.00 98.62 139 ARG A C 1
ATOM 1111 O O . ARG A 1 139 ? -16.951 -8.519 4.495 1.00 98.62 139 ARG A O 1
ATOM 1118 N N . LYS A 1 140 ? -17.166 -6.587 5.648 1.00 98.75 140 LYS A N 1
ATOM 1119 C CA . LYS A 1 140 ? -18.392 -6.150 4.980 1.00 98.75 140 LYS A CA 1
ATOM 1120 C C . LYS A 1 140 ? -18.105 -5.768 3.524 1.00 98.75 140 LYS A C 1
ATOM 1122 O O . LYS A 1 140 ? -18.697 -6.358 2.625 1.00 98.75 140 LYS A O 1
AT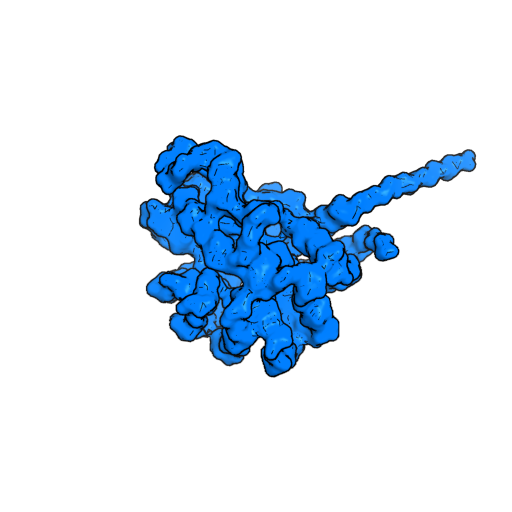OM 1127 N N . ALA A 1 141 ? -17.140 -4.883 3.287 1.00 98.75 141 ALA A N 1
ATOM 1128 C CA . ALA A 1 141 ? -16.798 -4.407 1.948 1.00 98.75 141 ALA A CA 1
ATOM 1129 C C . ALA A 1 141 ? -16.336 -5.536 1.010 1.00 98.75 141 ALA A C 1
ATOM 1131 O O . ALA A 1 141 ? -16.753 -5.603 -0.144 1.00 98.75 141 ALA A O 1
ATOM 1132 N N . GLN A 1 142 ? -15.540 -6.490 1.504 1.00 98.38 142 GLN A N 1
ATOM 1133 C CA . GLN A 1 142 ? -15.131 -7.664 0.727 1.00 98.38 142 GLN A CA 1
ATOM 1134 C C . GLN A 1 142 ? -16.322 -8.446 0.153 1.00 98.38 142 GLN A C 1
ATOM 1136 O O . GLN A 1 142 ? -16.255 -8.919 -0.983 1.00 98.38 142 GLN A O 1
ATOM 1141 N N . LYS A 1 143 ? -17.398 -8.601 0.939 1.00 98.12 143 LYS A N 1
ATOM 1142 C CA . LYS A 1 143 ? -18.621 -9.291 0.505 1.00 98.12 143 LYS A CA 1
ATOM 1143 C C . LYS A 1 143 ? -19.382 -8.459 -0.520 1.00 98.12 143 LYS A C 1
ATOM 1145 O O . LYS A 1 143 ? -19.770 -8.999 -1.551 1.00 98.12 143 LYS A O 1
ATOM 1150 N N . ASP A 1 144 ? -19.546 -7.169 -0.247 1.00 98.75 144 ASP A N 1
ATOM 1151 C CA . ASP A 1 144 ? -20.357 -6.269 -1.071 1.00 98.75 144 ASP A CA 1
ATOM 1152 C C . ASP A 1 144 ? -19.731 -6.027 -2.457 1.00 98.75 144 ASP A C 1
ATOM 1154 O O . ASP A 1 144 ? -20.451 -5.920 -3.448 1.00 98.75 144 ASP A O 1
ATOM 1158 N N . PHE A 1 145 ? -18.396 -6.019 -2.552 1.00 98.62 145 PHE A N 1
ATOM 1159 C CA . PHE A 1 145 ? -17.673 -5.704 -3.791 1.00 98.62 145 PHE A CA 1
ATOM 1160 C C . PHE A 1 145 ? -16.953 -6.892 -4.448 1.00 98.62 145 PHE A C 1
ATOM 1162 O O . PHE A 1 145 ? -16.327 -6.726 -5.497 1.00 98.62 145 PHE A O 1
ATOM 1169 N N . ASN A 1 146 ? -17.037 -8.097 -3.869 1.00 97.44 146 ASN A N 1
ATOM 1170 C CA . ASN A 1 146 ? -16.369 -9.306 -4.372 1.00 97.44 146 ASN A CA 1
ATOM 1171 C C . ASN A 1 146 ? -14.862 -9.091 -4.644 1.00 97.44 146 ASN A C 1
ATOM 1173 O O . ASN A 1 146 ? -14.334 -9.386 -5.722 1.00 97.44 146 ASN A O 1
ATOM 1177 N N . ILE A 1 147 ? -14.179 -8.553 -3.638 1.00 98.38 147 ILE A N 1
ATOM 1178 C CA . ILE A 1 147 ? -12.732 -8.326 -3.599 1.00 98.38 147 ILE A CA 1
ATOM 1179 C C . ILE A 1 147 ? -12.152 -9.108 -2.420 1.00 98.38 147 ILE A C 1
ATOM 1181 O O . ILE A 1 147 ? -12.776 -9.227 -1.365 1.00 98.38 147 ILE A O 1
ATOM 1185 N N . GLN A 1 148 ? -10.957 -9.671 -2.586 1.00 98.62 148 GLN A N 1
ATOM 1186 C CA . GLN A 1 148 ? -10.238 -10.298 -1.483 1.00 98.62 148 GLN A CA 1
ATOM 1187 C C . GLN A 1 148 ? -9.298 -9.272 -0.846 1.00 98.62 148 GLN A C 1
ATOM 1189 O O . GLN A 1 148 ? -8.420 -8.750 -1.523 1.00 98.62 148 GLN A O 1
ATOM 1194 N N . VAL A 1 149 ? -9.457 -9.014 0.453 1.00 98.88 149 VAL A N 1
ATOM 1195 C CA . VAL A 1 149 ? -8.598 -8.082 1.194 1.00 98.88 149 VAL A CA 1
ATOM 1196 C C . VAL A 1 149 ? -7.842 -8.836 2.288 1.00 98.88 149 VAL A C 1
ATOM 1198 O O . VAL A 1 149 ? -8.340 -9.810 2.870 1.00 98.88 149 VAL A O 1
ATOM 1201 N N . ARG A 1 150 ? -6.602 -8.427 2.535 1.00 98.88 150 ARG A N 1
ATOM 1202 C CA . ARG A 1 150 ? -5.811 -8.784 3.715 1.00 98.88 150 ARG A CA 1
ATOM 1203 C C . ARG A 1 150 ? -5.278 -7.509 4.348 1.00 98.88 150 ARG A C 1
ATOM 1205 O O . ARG A 1 150 ? -5.109 -6.503 3.666 1.00 98.88 150 ARG A O 1
ATOM 1212 N N . LEU A 1 151 ? -5.057 -7.560 5.653 1.00 98.94 151 LEU A N 1
ATOM 1213 C CA . LEU A 1 151 ? -4.629 -6.406 6.431 1.00 98.94 151 LEU A CA 1
ATOM 1214 C C . LEU A 1 151 ? -3.167 -6.536 6.847 1.00 98.94 151 LEU A C 1
ATOM 1216 O O . LEU A 1 151 ? -2.707 -7.625 7.197 1.00 98.94 151 LEU A O 1
ATOM 1220 N N . ILE A 1 152 ? -2.455 -5.419 6.842 1.00 98.94 152 ILE A N 1
ATOM 1221 C CA . ILE A 1 152 ? -1.090 -5.304 7.355 1.00 98.94 152 ILE A CA 1
ATOM 1222 C C . ILE A 1 152 ? -1.106 -4.229 8.440 1.00 98.94 152 ILE A C 1
ATOM 1224 O O . ILE A 1 152 ? -1.558 -3.114 8.198 1.00 98.94 152 ILE A O 1
ATOM 1228 N N . VAL A 1 153 ? -0.654 -4.560 9.649 1.00 98.88 153 VAL A N 1
ATOM 1229 C CA . VAL A 1 153 ? -0.546 -3.553 10.714 1.00 98.88 153 VAL A CA 1
ATOM 1230 C C . VAL A 1 153 ? 0.766 -2.803 10.527 1.00 98.88 153 VAL A C 1
ATOM 1232 O O . VAL A 1 153 ? 1.841 -3.401 10.526 1.00 98.88 153 VAL A O 1
ATOM 1235 N N . GLN A 1 154 ? 0.676 -1.493 10.361 1.00 98.62 154 GLN A N 1
ATOM 1236 C CA . GLN A 1 154 ? 1.820 -0.612 10.186 1.00 98.62 154 GLN A CA 1
ATOM 1237 C C . GLN A 1 154 ? 2.307 -0.086 11.534 1.00 98.62 154 GLN A C 1
ATOM 1239 O O . GLN A 1 154 ? 1.528 0.442 12.330 1.00 98.62 154 GLN A O 1
ATOM 1244 N N . ILE A 1 155 ? 3.617 -0.141 11.746 1.00 98.56 155 ILE A N 1
ATOM 1245 C CA . ILE A 1 155 ? 4.322 0.521 12.842 1.00 98.56 155 ILE A CA 1
ATOM 1246 C C . ILE A 1 155 ? 4.948 1.814 12.302 1.00 98.56 155 ILE A C 1
ATOM 1248 O O . ILE A 1 155 ? 5.651 1.801 11.291 1.00 98.56 155 ILE A O 1
ATOM 1252 N N . GLY A 1 156 ? 4.686 2.938 12.973 1.00 97.38 156 GLY A N 1
ATOM 1253 C CA . GLY A 1 156 ? 5.282 4.230 12.641 1.00 97.38 156 GLY A CA 1
ATOM 1254 C C . GLY A 1 156 ? 6.708 4.347 13.180 1.00 97.38 156 GLY A C 1
ATOM 1255 O O . GLY A 1 156 ? 6.945 4.126 14.369 1.00 97.38 156 GLY A O 1
ATOM 1256 N N . ARG A 1 157 ? 7.665 4.747 12.335 1.00 96.81 157 ARG A N 1
ATOM 1257 C CA . ARG A 1 157 ? 9.077 4.934 12.726 1.00 96.81 157 ARG A CA 1
ATOM 1258 C C . ARG A 1 157 ? 9.28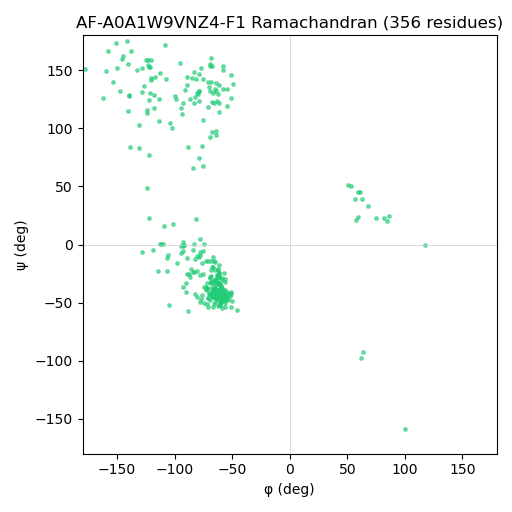3 5.959 13.857 1.00 96.81 157 ARG A C 1
ATOM 1260 O O . ARG A 1 157 ? 10.205 5.815 14.657 1.00 96.81 157 ARG A O 1
ATOM 1267 N N . HIS A 1 158 ? 8.398 6.951 13.954 1.00 94.56 158 HIS A N 1
ATOM 1268 C CA . HIS A 1 158 ? 8.402 7.989 14.991 1.00 94.56 158 HIS A CA 1
ATOM 1269 C C . HIS A 1 158 ? 7.714 7.555 16.302 1.00 94.56 158 HIS A C 1
ATOM 1271 O O . HIS A 1 158 ? 7.760 8.285 17.289 1.00 94.56 158 HIS A O 1
ATOM 1277 N N . GLU A 1 159 ? 7.113 6.359 16.338 1.00 94.06 159 GLU A N 1
ATOM 1278 C CA . GLU A 1 159 ? 6.292 5.850 17.447 1.00 94.06 159 GLU A CA 1
ATOM 1279 C C . GLU A 1 159 ? 6.802 4.490 17.996 1.00 94.06 159 GLU A C 1
ATOM 1281 O O . GLU A 1 159 ? 6.020 3.548 18.174 1.00 94.06 159 GLU A O 1
ATOM 1286 N N . PRO A 1 160 ? 8.113 4.328 18.294 1.00 96.62 160 PRO A N 1
ATOM 1287 C CA . PRO A 1 160 ? 8.686 3.040 18.702 1.00 96.62 160 PRO A CA 1
ATOM 1288 C C . PRO A 1 160 ? 8.092 2.473 19.997 1.00 96.62 160 PRO A C 1
ATOM 1290 O O . PRO A 1 160 ? 8.097 1.258 20.191 1.00 96.62 160 PRO A O 1
ATOM 1293 N N . GLN A 1 161 ? 7.550 3.324 20.870 1.00 97.44 161 GLN A N 1
ATOM 1294 C CA . GLN A 1 161 ? 6.918 2.916 22.123 1.00 97.44 161 GLN A CA 1
ATOM 1295 C C . GLN A 1 161 ? 5.705 1.995 21.916 1.00 97.44 161 GLN A C 1
ATOM 1297 O O . GLN A 1 161 ? 5.428 1.166 22.778 1.00 97.44 161 GLN A O 1
ATOM 1302 N N . PHE A 1 162 ? 5.021 2.083 20.769 1.00 98.00 162 PHE A N 1
ATOM 1303 C CA . PHE A 1 162 ? 3.849 1.253 20.467 1.00 98.00 162 PHE A CA 1
ATOM 1304 C C . PHE A 1 162 ? 4.194 -0.016 19.677 1.00 98.00 162 PHE A C 1
ATOM 1306 O O . PHE A 1 162 ? 3.344 -0.889 19.510 1.00 98.00 162 PHE A O 1
ATOM 1313 N N . ALA A 1 163 ? 5.441 -0.170 19.219 1.00 98.31 163 ALA A N 1
ATOM 1314 C CA . ALA A 1 163 ? 5.826 -1.224 18.281 1.00 98.31 163 ALA A CA 1
ATOM 1315 C C . ALA A 1 163 ? 5.510 -2.643 18.789 1.00 98.31 163 ALA A C 1
ATOM 1317 O O . ALA A 1 163 ? 4.989 -3.467 18.037 1.00 98.31 163 ALA A O 1
ATOM 1318 N N . ARG A 1 164 ? 5.771 -2.925 20.076 1.00 98.62 164 ARG A N 1
ATOM 1319 C CA . ARG A 1 164 ? 5.453 -4.230 20.682 1.00 98.62 164 ARG A CA 1
ATOM 1320 C C . ARG A 1 164 ? 3.951 -4.492 20.725 1.00 98.62 164 ARG A C 1
ATOM 1322 O O . ARG A 1 164 ? 3.519 -5.548 20.276 1.00 98.62 164 ARG A O 1
ATOM 1329 N N . GLN A 1 165 ? 3.179 -3.528 21.222 1.00 98.56 165 GLN A N 1
ATOM 1330 C CA . GLN A 1 165 ? 1.727 -3.651 21.344 1.00 98.56 165 GLN A CA 1
ATOM 1331 C C . GLN A 1 165 ? 1.079 -3.892 19.975 1.00 98.56 165 GLN A C 1
ATOM 1333 O O . GLN A 1 165 ? 0.264 -4.799 19.832 1.00 98.56 165 GLN A O 1
ATOM 1338 N N . LEU A 1 166 ? 1.492 -3.142 18.946 1.00 98.75 166 LEU A N 1
ATOM 1339 C CA . LEU A 1 166 ? 0.991 -3.310 17.579 1.00 98.75 166 LEU A CA 1
ATOM 1340 C C . LEU A 1 166 ? 1.352 -4.679 16.986 1.00 98.75 166 LEU A C 1
ATOM 1342 O O . LEU A 1 166 ? 0.521 -5.306 16.328 1.00 98.75 166 LEU A O 1
ATOM 1346 N N . ALA A 1 167 ? 2.567 -5.170 17.238 1.00 98.75 167 ALA A N 1
ATOM 1347 C CA . ALA A 1 167 ? 2.994 -6.484 16.772 1.00 98.75 167 ALA A CA 1
ATOM 1348 C C . ALA A 1 167 ? 2.206 -7.624 17.440 1.00 98.75 167 ALA A C 1
ATOM 1350 O O . ALA A 1 167 ? 1.745 -8.539 16.755 1.00 98.75 167 ALA A O 1
ATOM 1351 N N . GLU A 1 168 ? 2.010 -7.568 18.758 1.00 98.69 168 GLU A N 1
ATOM 1352 C CA . GLU A 1 168 ? 1.210 -8.543 19.512 1.00 98.69 168 GLU A CA 1
ATOM 1353 C C . GLU A 1 168 ? -0.260 -8.525 19.078 1.00 98.69 168 GLU A C 1
ATOM 1355 O O . GLU A 1 168 ? -0.860 -9.579 18.827 1.00 98.69 168 GLU A O 1
ATOM 1360 N N . LEU A 1 169 ? -0.814 -7.329 18.879 1.00 98.62 169 LEU A N 1
ATOM 1361 C CA . LEU A 1 169 ? -2.151 -7.125 18.338 1.00 98.62 169 LEU A CA 1
ATOM 1362 C C . LEU A 1 169 ? -2.296 -7.765 16.952 1.00 98.62 169 LEU A C 1
ATOM 1364 O O . LEU A 1 169 ? -3.250 -8.517 16.731 1.00 98.62 169 LEU A O 1
ATOM 1368 N N . ALA A 1 170 ? -1.339 -7.561 16.046 1.00 98.75 170 ALA A N 1
ATOM 1369 C CA . ALA A 1 170 ? -1.365 -8.166 14.716 1.00 98.75 170 ALA A CA 1
ATOM 1370 C C . ALA A 1 170 ? -1.313 -9.703 14.777 1.00 98.75 170 ALA A C 1
ATOM 1372 O O . ALA A 1 170 ? -2.115 -10.382 14.128 1.00 98.75 170 ALA A O 1
ATOM 1373 N N . VAL A 1 171 ? -0.427 -10.259 15.613 1.00 98.75 171 VAL A N 1
ATOM 1374 C CA . VAL A 1 171 ? -0.287 -11.711 15.821 1.00 98.75 171 VAL A CA 1
ATOM 1375 C C . VAL A 1 171 ? -1.582 -12.325 16.358 1.00 98.75 171 VAL A C 1
ATOM 1377 O O . VAL A 1 171 ? -2.050 -13.339 15.832 1.00 98.75 171 VAL A O 1
ATOM 1380 N N . SER A 1 172 ? -2.212 -11.696 17.354 1.00 98.56 172 SER A N 1
ATOM 1381 C CA . SER A 1 172 ? -3.464 -12.190 17.952 1.00 98.56 172 SER A CA 1
ATOM 1382 C C . SER A 1 172 ? -4.626 -12.260 16.948 1.00 98.56 172 SER A C 1
ATOM 1384 O O . SER A 1 172 ? -5.535 -13.082 17.085 1.00 98.56 172 SER A O 1
ATOM 1386 N N . ARG A 1 173 ? -4.579 -11.450 15.884 1.00 98.50 173 ARG A N 1
ATOM 1387 C CA . ARG A 1 173 ? -5.653 -11.280 14.893 1.00 98.50 173 ARG A CA 1
ATOM 1388 C C . ARG A 1 173 ? -5.340 -11.890 13.529 1.00 98.50 173 ARG A C 1
ATOM 1390 O O . ARG A 1 173 ? -6.076 -11.656 12.568 1.00 98.50 173 ARG A O 1
ATOM 1397 N N . ARG A 1 174 ? -4.335 -12.767 13.442 1.00 97.69 174 ARG A N 1
ATOM 1398 C CA . ARG A 1 174 ? -4.006 -13.510 12.211 1.00 97.69 174 ARG A CA 1
ATOM 1399 C C . ARG A 1 174 ? -5.209 -14.202 11.579 1.00 97.69 174 ARG A C 1
ATOM 1401 O O . ARG A 1 174 ? -5.500 -14.049 10.396 1.00 97.69 174 ARG A O 1
ATOM 1408 N N . HIS A 1 175 ? -5.963 -14.917 12.408 1.00 96.19 175 HIS A N 1
ATOM 1409 C CA . HIS A 1 175 ? -7.172 -15.633 12.004 1.00 96.19 175 HIS A CA 1
ATOM 1410 C C . HIS A 1 175 ? -8.313 -14.700 11.559 1.00 96.19 175 HIS A C 1
ATOM 1412 O O . HIS A 1 175 ? -9.277 -15.157 10.946 1.00 96.19 175 HIS A O 1
ATOM 1418 N N . LYS A 1 176 ? -8.222 -13.395 11.852 1.00 98.00 176 LYS A N 1
ATOM 1419 C CA . LYS A 1 176 ? -9.213 -12.392 11.458 1.00 98.00 176 LYS A CA 1
ATOM 1420 C C . LYS A 1 176 ? -8.905 -11.705 10.122 1.00 98.00 176 LYS A C 1
ATOM 1422 O O . LYS A 1 176 ? -9.783 -10.982 9.654 1.00 98.00 176 LYS A O 1
ATOM 1427 N N . GLY A 1 177 ? -7.750 -11.965 9.499 1.00 97.19 177 GLY A N 1
ATOM 1428 C CA . GLY A 1 177 ? -7.372 -11.421 8.185 1.00 97.19 177 GLY A CA 1
ATOM 1429 C C . GLY A 1 177 ? -6.134 -10.517 8.180 1.00 97.19 177 GLY A C 1
ATOM 1430 O O . GLY A 1 177 ? -5.743 -10.066 7.102 1.00 97.19 177 GLY A O 1
ATOM 1431 N N . ILE A 1 178 ? -5.508 -10.277 9.340 1.00 98.75 178 ILE A N 1
ATOM 1432 C CA . ILE A 1 178 ? -4.213 -9.586 9.432 1.00 98.75 178 ILE A CA 1
ATOM 1433 C C . ILE A 1 178 ? -3.095 -10.575 9.081 1.00 98.75 178 ILE A C 1
ATOM 1435 O O . ILE A 1 178 ? -2.992 -11.642 9.678 1.00 98.75 178 ILE A O 1
ATOM 1439 N N . VAL A 1 179 ? -2.273 -10.256 8.085 1.00 98.75 179 VAL A N 1
ATOM 1440 C CA . VAL A 1 179 ? -1.273 -11.187 7.527 1.00 98.75 179 VAL A CA 1
ATOM 1441 C C . VAL A 1 179 ? 0.162 -10.748 7.752 1.00 98.75 179 VAL A C 1
ATOM 1443 O O . VAL A 1 179 ? 1.051 -11.599 7.747 1.00 98.75 179 VAL A O 1
ATOM 1446 N N . GLY A 1 180 ? 0.400 -9.458 7.975 1.00 98.62 180 GLY A N 1
ATOM 1447 C CA . GLY A 1 180 ? 1.755 -8.951 8.108 1.00 98.62 180 GLY A CA 1
ATOM 1448 C C . GLY A 1 180 ? 1.897 -7.732 9.001 1.00 98.62 180 GLY A C 1
ATOM 1449 O O . GLY A 1 180 ? 0.904 -7.156 9.455 1.00 98.62 180 GLY A O 1
ATOM 1450 N N . LEU A 1 181 ? 3.158 -7.366 9.213 1.00 98.81 181 LEU A N 1
ATOM 1451 C CA . LEU A 1 181 ? 3.577 -6.081 9.756 1.00 98.81 181 LEU A CA 1
ATOM 1452 C C . LEU A 1 181 ? 4.320 -5.269 8.699 1.00 98.81 181 LEU A C 1
ATOM 1454 O O . LEU A 1 181 ? 5.039 -5.843 7.877 1.00 98.81 181 LEU A O 1
ATOM 1458 N N . ASP A 1 182 ? 4.165 -3.952 8.774 1.00 98.88 182 ASP A N 1
ATOM 1459 C CA . ASP A 1 182 ? 4.943 -2.971 8.018 1.00 98.88 182 ASP A CA 1
ATOM 1460 C C . ASP A 1 182 ? 5.668 -2.002 8.959 1.00 98.88 182 ASP A C 1
ATOM 1462 O O . ASP A 1 182 ? 5.207 -1.743 10.073 1.00 98.88 182 ASP A O 1
ATOM 1466 N N . LEU A 1 183 ? 6.787 -1.450 8.498 1.00 98.56 183 LEU A N 1
ATOM 1467 C CA . LEU A 1 183 ? 7.477 -0.321 9.115 1.00 98.56 183 LEU A CA 1
ATOM 1468 C C . LEU A 1 183 ? 7.480 0.846 8.124 1.00 98.56 183 LEU A C 1
ATOM 1470 O O . LEU A 1 183 ? 8.093 0.735 7.062 1.00 98.56 183 LEU A O 1
ATOM 1474 N N . ALA A 1 184 ? 6.842 1.957 8.491 1.00 97.50 184 ALA A N 1
ATOM 1475 C CA . ALA A 1 184 ? 6.638 3.107 7.606 1.00 97.50 184 ALA A CA 1
ATOM 1476 C C . ALA A 1 184 ? 6.782 4.454 8.335 1.00 97.50 184 ALA A C 1
ATOM 1478 O O . ALA A 1 184 ? 6.932 4.520 9.561 1.00 97.50 184 ALA A O 1
ATOM 1479 N N . GLY A 1 185 ? 6.708 5.543 7.573 1.00 94.81 185 GLY A N 1
ATOM 1480 C CA . GLY A 1 185 ? 6.911 6.914 8.040 1.00 94.81 185 GLY A CA 1
ATOM 1481 C C . GLY A 1 185 ? 8.308 7.424 7.702 1.00 94.81 185 GLY A C 1
ATOM 1482 O O . GLY A 1 185 ? 8.967 6.894 6.815 1.00 94.81 185 GLY A O 1
ATOM 1483 N N . ASP A 1 186 ? 8.760 8.442 8.430 1.00 94.69 186 ASP A N 1
ATOM 1484 C CA . ASP A 1 186 ? 9.989 9.177 8.127 1.00 94.69 186 ASP A CA 1
ATOM 1485 C C . ASP A 1 186 ? 11.260 8.307 8.230 1.00 94.69 186 ASP A C 1
ATOM 1487 O O . ASP A 1 186 ? 11.827 8.107 9.305 1.00 94.69 186 ASP A O 1
ATOM 1491 N N . GLU A 1 187 ? 11.684 7.751 7.093 1.00 94.19 187 GLU A N 1
ATOM 1492 C CA . GLU A 1 187 ? 12.891 6.929 6.965 1.00 94.19 187 GLU A CA 1
ATOM 1493 C C . GLU A 1 187 ? 14.176 7.754 7.143 1.00 94.19 187 GLU A C 1
ATOM 1495 O O . GLU A 1 187 ? 15.178 7.222 7.622 1.00 94.19 187 GLU A O 1
ATOM 1500 N N . GLU A 1 188 ? 14.142 9.044 6.800 1.00 92.44 188 GLU A N 1
ATOM 1501 C CA . GLU A 1 188 ? 15.311 9.927 6.811 1.00 92.44 188 GLU A CA 1
ATOM 1502 C C . GLU A 1 188 ? 15.797 10.191 8.238 1.00 92.44 188 GLU A C 1
ATOM 1504 O O . GLU A 1 188 ? 16.995 10.113 8.518 1.00 92.44 188 GLU A O 1
ATOM 1509 N N . HIS A 1 189 ? 14.865 10.437 9.161 1.00 93.31 189 HIS A N 1
ATOM 1510 C CA . HIS A 1 189 ? 15.199 10.768 10.549 1.00 93.31 189 HIS A CA 1
ATOM 1511 C C . HIS A 1 189 ? 15.124 9.574 11.513 1.00 93.31 189 HIS A C 1
ATOM 1513 O O . HIS A 1 189 ? 15.677 9.642 12.615 1.00 93.31 189 HIS A O 1
ATOM 1519 N N . TYR A 1 190 ? 14.475 8.468 11.130 1.00 93.19 190 TYR A N 1
ATOM 1520 C CA . TYR A 1 190 ? 14.238 7.331 12.025 1.00 93.19 190 TYR A CA 1
ATOM 1521 C C . TYR A 1 190 ? 14.626 5.988 11.387 1.00 93.19 190 TYR A C 1
ATOM 1523 O O . TYR A 1 190 ? 13.882 5.389 10.606 1.00 93.19 190 TYR A O 1
ATOM 1531 N N . SER A 1 191 ? 15.782 5.454 11.796 1.00 91.50 191 SER A N 1
ATOM 1532 C CA . SER A 1 191 ? 16.276 4.149 11.337 1.00 91.50 191 SER A CA 1
ATOM 1533 C C . SER A 1 191 ? 15.439 2.968 11.849 1.00 91.50 191 SER A C 1
ATOM 1535 O O . SER A 1 191 ? 14.713 3.065 12.844 1.00 91.50 191 SER A O 1
ATOM 1537 N N . ALA A 1 192 ? 15.556 1.810 11.186 1.00 94.25 192 ALA A N 1
ATOM 1538 C CA . ALA A 1 192 ? 14.795 0.617 11.556 1.00 94.25 192 ALA A CA 1
ATOM 1539 C C . ALA A 1 192 ? 15.365 -0.127 12.782 1.00 94.25 192 ALA A C 1
ATOM 1541 O O . ALA A 1 192 ? 14.714 -1.033 13.305 1.00 94.25 192 ALA A O 1
ATOM 1542 N N . GLY A 1 193 ? 16.535 0.280 13.291 1.00 93.38 193 GLY A N 1
ATOM 1543 C CA . GLY A 1 193 ? 17.272 -0.427 14.342 1.00 93.38 193 GLY A CA 1
ATOM 1544 C C . GLY A 1 193 ? 16.445 -0.771 15.588 1.00 93.38 193 GLY A C 1
ATOM 1545 O O . GLY A 1 193 ? 16.496 -1.897 16.077 1.00 93.38 193 GLY A O 1
ATOM 1546 N N . LYS A 1 194 ? 15.607 0.161 16.066 1.00 94.81 194 LYS A N 1
ATOM 1547 C CA . LYS A 1 194 ? 14.744 -0.041 17.253 1.00 94.81 194 LYS A CA 1
ATOM 1548 C C . LYS A 1 194 ? 13.619 -1.062 17.038 1.00 94.81 194 LYS A C 1
ATOM 1550 O O . LYS A 1 194 ? 12.992 -1.492 18.002 1.00 94.81 194 LYS A O 1
ATOM 1555 N N . PHE A 1 195 ? 13.353 -1.434 15.789 1.00 97.94 195 PHE A N 1
ATOM 1556 C CA . PHE A 1 195 ? 12.243 -2.295 15.395 1.00 97.94 195 PHE A CA 1
ATOM 1557 C C . PHE A 1 195 ? 12.701 -3.708 15.015 1.00 97.94 195 PHE A C 1
ATOM 1559 O O . PHE A 1 195 ? 11.866 -4.604 14.915 1.00 97.94 195 PHE A O 1
ATOM 1566 N N . ILE A 1 196 ? 14.008 -3.943 14.845 1.00 97.44 196 ILE A N 1
ATOM 1567 C CA . ILE A 1 196 ? 14.559 -5.237 14.405 1.00 97.44 196 ILE A CA 1
ATOM 1568 C C . ILE A 1 196 ? 14.015 -6.391 15.252 1.00 97.44 196 ILE A C 1
ATOM 1570 O O . ILE A 1 196 ? 13.449 -7.344 14.712 1.00 97.44 196 ILE A O 1
ATOM 1574 N N . ASP A 1 197 ? 14.140 -6.296 16.577 1.00 97.94 197 ASP A N 1
ATOM 1575 C CA . ASP A 1 197 ? 13.766 -7.388 17.477 1.00 97.94 197 ASP A CA 1
ATOM 1576 C C . ASP A 1 197 ? 12.277 -7.717 17.395 1.00 97.94 197 ASP A C 1
ATOM 1578 O O . ASP A 1 197 ? 11.904 -8.893 17.350 1.00 97.94 197 ASP A O 1
ATOM 1582 N N . ILE A 1 198 ? 11.420 -6.694 17.328 1.00 98.38 198 ILE A N 1
ATOM 1583 C CA . ILE A 1 198 ? 9.974 -6.907 17.292 1.00 98.38 198 ILE A CA 1
ATOM 1584 C C . ILE A 1 198 ? 9.504 -7.429 15.931 1.00 98.38 198 ILE A C 1
ATOM 1586 O O . ILE A 1 198 ? 8.661 -8.325 15.885 1.00 98.38 198 ILE A O 1
ATOM 1590 N N . MET A 1 199 ? 10.100 -6.965 14.829 1.00 98.50 199 MET A N 1
ATOM 1591 C CA . MET A 1 199 ? 9.789 -7.464 13.486 1.00 98.50 199 MET A CA 1
ATOM 1592 C C . MET A 1 199 ? 10.209 -8.933 13.339 1.00 98.50 199 MET A C 1
ATOM 1594 O O . MET A 1 199 ? 9.423 -9.768 12.883 1.00 98.50 199 MET A O 1
ATOM 1598 N N . ARG A 1 200 ? 11.406 -9.299 13.819 1.00 98.38 200 ARG A N 1
ATOM 1599 C CA . ARG A 1 200 ? 11.866 -10.699 13.829 1.00 98.38 200 ARG A CA 1
ATOM 1600 C C . ARG A 1 200 ? 11.029 -11.573 14.755 1.00 98.38 200 ARG A C 1
ATOM 1602 O O . ARG A 1 200 ? 10.752 -12.727 14.422 1.00 98.38 200 ARG A O 1
ATOM 1609 N N . TRP A 1 201 ? 10.624 -11.053 15.913 1.00 98.56 201 TRP A N 1
ATOM 1610 C CA . TRP A 1 201 ? 9.707 -11.753 16.807 1.00 98.56 201 TRP A CA 1
ATOM 1611 C C . TRP A 1 201 ? 8.373 -12.042 16.108 1.00 98.56 201 TRP A C 1
ATOM 1613 O O . TRP A 1 201 ? 7.954 -13.198 16.076 1.00 98.56 201 TRP A O 1
ATOM 1623 N N . ALA A 1 202 ? 7.756 -11.047 15.466 1.00 98.56 202 ALA A N 1
ATOM 1624 C CA . ALA A 1 202 ? 6.489 -11.222 14.759 1.00 98.56 202 ALA A CA 1
ATOM 1625 C C . ALA A 1 202 ? 6.610 -12.231 13.607 1.00 98.56 202 ALA A C 1
ATOM 1627 O O . ALA A 1 202 ? 5.739 -13.089 13.434 1.00 98.56 202 ALA A O 1
ATOM 1628 N N . LYS A 1 203 ? 7.731 -12.208 12.874 1.00 98.06 203 LYS A N 1
ATOM 1629 C CA . LYS A 1 203 ? 8.031 -13.210 11.845 1.00 98.06 203 LYS A CA 1
ATOM 1630 C C . LYS A 1 203 ? 8.084 -14.628 12.417 1.00 98.06 203 LYS A C 1
ATOM 1632 O O . LYS A 1 203 ? 7.474 -15.539 11.860 1.00 98.06 203 LYS A O 1
ATOM 1637 N N . LYS A 1 204 ? 8.729 -14.824 13.575 1.00 98.31 204 LYS A N 1
ATOM 1638 C CA . LYS A 1 204 ? 8.737 -16.117 14.295 1.00 98.31 204 LYS A CA 1
ATOM 1639 C C . LYS A 1 204 ? 7.340 -16.548 14.756 1.00 98.31 204 LYS A C 1
ATOM 1641 O O . LYS A 1 204 ? 7.078 -17.744 14.820 1.00 98.31 204 LYS A O 1
ATOM 1646 N N . GLN A 1 205 ? 6.435 -15.601 15.012 1.00 98.38 205 GLN A N 1
ATOM 1647 C CA . GLN A 1 205 ? 5.014 -15.871 15.279 1.00 98.38 205 GLN A CA 1
ATOM 1648 C C . GLN A 1 205 ? 4.194 -16.165 14.008 1.00 98.38 205 GLN A C 1
ATOM 1650 O O . GLN A 1 205 ? 2.977 -16.349 14.081 1.00 98.38 205 GLN A O 1
ATOM 1655 N N . GLY A 1 206 ? 4.835 -16.237 12.837 1.00 97.19 206 GLY A N 1
ATOM 1656 C CA . GLY A 1 206 ? 4.213 -16.577 11.559 1.00 97.19 206 GLY A CA 1
ATOM 1657 C C . GLY A 1 206 ? 3.551 -15.402 10.837 1.00 97.19 206 GLY A C 1
ATOM 1658 O O . GLY A 1 206 ? 2.682 -15.643 9.994 1.00 97.19 206 GLY A O 1
ATOM 1659 N N . MET A 1 207 ? 3.921 -14.164 11.174 1.00 98.44 207 MET A N 1
ATOM 1660 C CA . MET A 1 207 ? 3.572 -12.977 10.386 1.00 98.44 207 MET A CA 1
ATOM 1661 C C . MET A 1 207 ? 4.484 -12.851 9.166 1.00 98.44 207 MET A C 1
ATOM 1663 O O . MET A 1 207 ? 5.670 -13.172 9.240 1.00 98.44 207 MET A O 1
ATOM 1667 N N . TYR A 1 208 ? 3.946 -12.330 8.066 1.00 98.75 208 TYR A N 1
ATOM 1668 C CA . TYR A 1 208 ? 4.776 -11.777 6.998 1.00 98.75 208 TYR A CA 1
ATOM 1669 C C . TYR A 1 208 ? 5.303 -10.397 7.396 1.00 98.75 208 TYR A C 1
ATOM 1671 O O . TYR A 1 208 ? 4.657 -9.676 8.157 1.00 98.75 208 TYR A O 1
ATOM 1679 N N . ILE A 1 209 ? 6.460 -10.018 6.870 1.00 98.75 209 ILE A N 1
ATOM 1680 C CA . ILE A 1 209 ? 7.090 -8.726 7.134 1.00 98.75 209 ILE A CA 1
ATOM 1681 C C . ILE A 1 209 ? 7.277 -7.980 5.814 1.00 98.75 209 ILE A C 1
ATOM 1683 O O . ILE A 1 209 ? 7.796 -8.537 4.849 1.00 98.75 209 ILE A O 1
ATOM 1687 N N . THR A 1 210 ? 6.852 -6.724 5.772 1.00 98.88 210 THR A N 1
ATOM 1688 C CA . THR A 1 210 ? 7.284 -5.744 4.770 1.00 98.88 210 THR A CA 1
ATOM 1689 C C . THR A 1 210 ? 7.876 -4.537 5.496 1.00 98.88 210 THR A C 1
ATOM 1691 O O . THR A 1 210 ? 7.662 -4.360 6.696 1.00 98.88 210 THR A O 1
ATOM 1694 N N . THR A 1 211 ? 8.692 -3.750 4.810 1.00 98.25 211 THR A N 1
ATOM 1695 C CA . THR A 1 211 ? 9.286 -2.529 5.370 1.00 98.25 211 THR A CA 1
ATOM 1696 C C . THR A 1 211 ? 9.456 -1.506 4.264 1.00 98.25 211 THR A C 1
ATOM 1698 O O . THR A 1 211 ? 10.046 -1.842 3.231 1.00 98.25 211 THR A O 1
ATOM 1701 N N . HIS A 1 212 ? 9.036 -0.262 4.485 1.00 98.50 212 HIS A N 1
ATOM 1702 C CA . HIS A 1 212 ? 9.485 0.856 3.655 1.00 98.50 212 HIS A CA 1
ATOM 1703 C C . HIS A 1 212 ? 10.993 1.013 3.823 1.00 98.50 212 HIS A C 1
ATOM 1705 O O . HIS A 1 212 ? 11.472 1.140 4.954 1.00 98.50 212 HIS A O 1
ATOM 1711 N N . ALA A 1 213 ? 11.741 0.960 2.726 1.00 97.94 213 ALA A N 1
ATOM 1712 C CA . ALA A 1 213 ? 13.184 1.149 2.753 1.00 97.94 213 ALA A CA 1
ATOM 1713 C C . ALA A 1 213 ? 13.698 1.672 1.411 1.00 97.94 213 ALA A C 1
ATOM 1715 O O . ALA A 1 213 ? 13.297 1.204 0.343 1.00 97.94 213 ALA A O 1
ATOM 1716 N N . GLY A 1 214 ? 14.640 2.606 1.473 1.00 96.75 214 GLY A N 1
ATOM 1717 C CA . GLY A 1 214 ? 15.270 3.230 0.325 1.00 96.75 214 GLY A CA 1
ATOM 1718 C C . GLY A 1 214 ? 14.272 4.001 -0.525 1.00 96.75 214 GLY A C 1
ATOM 1719 O O . GLY A 1 214 ? 14.340 3.925 -1.755 1.00 96.75 214 GLY A O 1
ATOM 1720 N N . GLU A 1 215 ? 13.331 4.690 0.110 1.00 94.12 215 GLU A N 1
ATOM 1721 C CA . GLU A 1 215 ? 12.365 5.546 -0.574 1.00 94.12 215 GLU A CA 1
ATOM 1722 C C . GLU A 1 215 ? 12.918 6.963 -0.732 1.00 94.12 215 GLU A C 1
ATOM 1724 O O . GLU A 1 215 ? 13.061 7.452 -1.853 1.00 94.12 215 GLU A O 1
ATOM 1729 N N . CYS A 1 216 ? 13.274 7.605 0.382 1.00 89.31 216 CYS A N 1
ATOM 1730 C CA . CYS A 1 216 ? 13.590 9.026 0.392 1.00 89.31 216 CYS A CA 1
ATOM 1731 C C . CYS A 1 216 ? 14.877 9.353 -0.387 1.00 89.31 216 CYS A C 1
ATOM 1733 O O . CYS A 1 216 ? 15.796 8.536 -0.507 1.00 89.31 216 CYS A O 1
ATOM 1735 N N . LYS A 1 217 ? 14.977 10.582 -0.911 1.00 86.62 217 LYS A N 1
ATOM 1736 C CA . LYS A 1 217 ? 16.119 11.025 -1.733 1.00 86.62 217 LYS A CA 1
ATOM 1737 C C . LYS A 1 217 ? 17.468 10.861 -1.025 1.00 86.62 217 LYS A C 1
ATOM 1739 O O . LYS A 1 217 ? 18.435 10.440 -1.662 1.00 86.62 217 LYS A O 1
ATOM 1744 N N . ASN A 1 218 ? 17.494 11.149 0.276 1.00 87.50 218 ASN A N 1
ATOM 1745 C CA . ASN A 1 218 ? 18.682 11.098 1.132 1.00 87.50 218 ASN A CA 1
ATOM 1746 C C . ASN A 1 218 ? 18.860 9.748 1.851 1.00 87.50 218 ASN A C 1
ATOM 1748 O O . ASN A 1 218 ? 19.802 9.578 2.622 1.00 87.50 218 ASN A O 1
ATOM 1752 N N . CYS A 1 219 ? 17.982 8.774 1.596 1.00 89.56 219 CYS A N 1
ATOM 1753 C CA . CYS A 1 219 ? 18.059 7.453 2.203 1.00 89.56 219 CYS A CA 1
ATOM 1754 C C . CYS A 1 219 ? 19.178 6.624 1.552 1.00 89.56 219 CYS A C 1
ATOM 1756 O O . CYS A 1 219 ? 19.394 6.670 0.337 1.00 89.56 219 CYS A O 1
ATOM 1758 N N . SER A 1 220 ? 19.883 5.830 2.362 1.00 90.75 220 SER A N 1
ATOM 1759 C CA . SER A 1 220 ? 20.915 4.904 1.880 1.00 90.75 220 SER A CA 1
ATOM 1760 C C . SER A 1 220 ? 20.297 3.593 1.394 1.00 90.75 220 SER A C 1
ATOM 1762 O O . SER A 1 220 ? 19.326 3.105 1.968 1.00 90.75 220 SER A O 1
ATOM 1764 N N . ALA A 1 221 ? 20.918 2.953 0.399 1.00 95.31 221 ALA A N 1
ATOM 1765 C CA . ALA A 1 221 ? 20.603 1.570 0.042 1.00 95.31 221 ALA A CA 1
ATOM 1766 C C . ALA A 1 221 ? 20.878 0.585 1.204 1.00 95.31 221 ALA A C 1
ATOM 1768 O O . ALA A 1 221 ? 20.319 -0.513 1.227 1.00 95.31 221 ALA A O 1
ATOM 1769 N N . ASP A 1 222 ? 21.672 0.986 2.206 1.00 94.31 222 ASP A N 1
ATOM 1770 C CA . ASP A 1 222 ? 21.889 0.215 3.434 1.00 94.31 222 ASP A CA 1
ATOM 1771 C C . ASP A 1 222 ? 20.601 -0.069 4.209 1.00 94.31 222 ASP A C 1
ATOM 1773 O O . ASP A 1 222 ? 20.519 -1.120 4.841 1.00 94.31 222 ASP A O 1
ATOM 1777 N N . SER A 1 223 ? 19.581 0.797 4.151 1.00 95.69 223 SER A N 1
ATOM 1778 C CA . SER A 1 223 ? 18.302 0.509 4.815 1.00 95.69 223 SER A CA 1
ATOM 1779 C C . SER A 1 223 ? 17.602 -0.694 4.176 1.00 95.69 223 SER A C 1
ATOM 1781 O O . SER A 1 223 ? 17.027 -1.530 4.873 1.00 95.69 223 SER A O 1
ATOM 1783 N N . ILE A 1 224 ? 17.729 -0.851 2.853 1.00 97.94 224 ILE A N 1
ATOM 1784 C CA . ILE A 1 224 ? 17.241 -2.019 2.110 1.00 97.94 224 ILE A CA 1
ATOM 1785 C C . ILE A 1 224 ? 18.057 -3.256 2.496 1.00 97.94 224 ILE A C 1
ATOM 1787 O O . ILE A 1 224 ? 17.498 -4.332 2.716 1.00 97.94 224 ILE A O 1
ATOM 1791 N N . ARG A 1 225 ? 19.383 -3.117 2.611 1.00 97.06 225 ARG A N 1
ATOM 1792 C CA . ARG A 1 225 ? 20.264 -4.206 3.053 1.00 97.06 225 ARG A CA 1
ATOM 1793 C C . ARG A 1 225 ? 19.916 -4.671 4.469 1.00 97.06 225 ARG A C 1
ATOM 1795 O O . ARG A 1 225 ? 19.731 -5.868 4.674 1.00 97.06 225 ARG A O 1
ATOM 1802 N N . GLU A 1 226 ? 19.754 -3.751 5.419 1.00 96.56 226 GLU A N 1
ATOM 1803 C CA . GLU A 1 226 ? 19.331 -4.035 6.797 1.00 96.56 226 GLU A CA 1
ATOM 1804 C C . GLU A 1 226 ? 17.967 -4.735 6.825 1.00 96.56 226 GLU A C 1
ATOM 1806 O O . GLU A 1 226 ? 17.805 -5.765 7.488 1.00 96.56 226 GLU A O 1
ATOM 1811 N N . ALA A 1 227 ? 17.004 -4.241 6.045 1.00 97.88 227 ALA A N 1
ATOM 1812 C CA . ALA A 1 227 ? 15.689 -4.853 5.939 1.00 97.88 227 ALA A CA 1
ATOM 1813 C C . ALA A 1 227 ? 15.759 -6.314 5.456 1.00 97.88 227 ALA A C 1
ATOM 1815 O O . ALA A 1 227 ? 15.047 -7.178 5.970 1.00 97.88 227 ALA A O 1
ATOM 1816 N N . ILE A 1 228 ? 16.637 -6.630 4.501 1.00 98.00 228 ILE A N 1
ATOM 1817 C CA . ILE A 1 228 ? 16.743 -7.984 3.941 1.00 98.00 228 ILE A CA 1
ATOM 1818 C C . ILE A 1 228 ? 17.602 -8.916 4.807 1.00 98.00 228 ILE A C 1
ATOM 1820 O O . ILE A 1 228 ? 17.266 -10.092 4.957 1.00 98.00 228 ILE A O 1
ATOM 1824 N N . GLU A 1 229 ? 18.732 -8.443 5.327 1.00 97.50 229 GLU A N 1
ATOM 1825 C CA . GLU A 1 229 ? 19.718 -9.287 6.018 1.00 97.50 229 GLU A CA 1
ATOM 1826 C C . GLU A 1 229 ? 19.457 -9.402 7.517 1.00 97.50 229 GLU A C 1
ATOM 1828 O O . GLU A 1 229 ? 19.729 -10.450 8.103 1.00 97.50 229 GLU A O 1
ATOM 1833 N N . VAL A 1 230 ? 18.937 -8.340 8.134 1.00 97.44 230 VAL A N 1
ATOM 1834 C CA . VAL A 1 230 ? 18.794 -8.245 9.590 1.00 97.44 230 VAL A CA 1
ATOM 1835 C C . VAL A 1 230 ? 17.342 -8.435 10.007 1.00 97.44 230 VAL A C 1
ATOM 1837 O O . VAL A 1 230 ? 17.060 -9.284 10.853 1.00 97.44 230 VAL A O 1
ATOM 1840 N N . ILE A 1 231 ? 16.416 -7.685 9.400 1.00 97.69 231 ILE A N 1
ATOM 1841 C CA . ILE A 1 231 ? 14.972 -7.827 9.664 1.00 97.69 231 ILE A CA 1
ATOM 1842 C C . ILE A 1 231 ? 14.414 -9.089 8.991 1.00 97.69 231 ILE A C 1
ATOM 1844 O O . ILE A 1 231 ? 13.442 -9.669 9.476 1.00 97.69 231 ILE A O 1
ATOM 1848 N N . GLU A 1 232 ? 15.064 -9.545 7.916 1.00 97.69 232 GLU A N 1
ATOM 1849 C CA . GLU A 1 232 ? 14.627 -10.664 7.079 1.00 97.69 232 GLU A CA 1
ATOM 1850 C C . GLU A 1 232 ? 13.244 -10.412 6.466 1.00 97.69 232 GLU A C 1
ATOM 1852 O O . GLU A 1 232 ? 12.381 -11.288 6.483 1.00 97.69 232 GLU A O 1
ATOM 1857 N N . THR A 1 233 ? 13.007 -9.211 5.937 1.00 98.38 233 THR A N 1
ATOM 1858 C CA . THR A 1 233 ? 11.723 -8.846 5.328 1.00 98.38 233 THR A CA 1
ATOM 1859 C C . THR A 1 233 ? 11.326 -9.777 4.169 1.00 98.38 233 THR A C 1
ATOM 1861 O O . THR A 1 233 ? 12.174 -10.331 3.465 1.00 98.38 233 THR A O 1
ATOM 1864 N N . ASP A 1 234 ? 10.024 -9.963 3.959 1.00 98.69 234 ASP A N 1
ATOM 1865 C CA . ASP A 1 234 ? 9.479 -10.736 2.839 1.00 98.69 234 ASP A CA 1
ATOM 1866 C C . ASP A 1 234 ? 9.299 -9.874 1.580 1.00 98.69 234 ASP A C 1
ATOM 1868 O O . ASP A 1 234 ? 9.370 -10.402 0.466 1.00 98.69 234 ASP A O 1
ATOM 1872 N N . ARG A 1 235 ? 9.084 -8.559 1.742 1.00 98.88 235 ARG A N 1
ATOM 1873 C CA . ARG A 1 235 ? 8.984 -7.555 0.664 1.00 98.88 235 ARG A CA 1
ATOM 1874 C C . ARG A 1 235 ? 9.560 -6.208 1.105 1.00 98.88 235 ARG A C 1
ATOM 1876 O O . ARG A 1 235 ? 9.685 -5.943 2.297 1.00 98.88 235 ARG A O 1
ATOM 1883 N N . ILE A 1 236 ? 9.906 -5.361 0.142 1.00 98.88 236 ILE A N 1
ATOM 1884 C CA . ILE A 1 236 ? 10.356 -3.987 0.394 1.00 98.88 236 ILE A CA 1
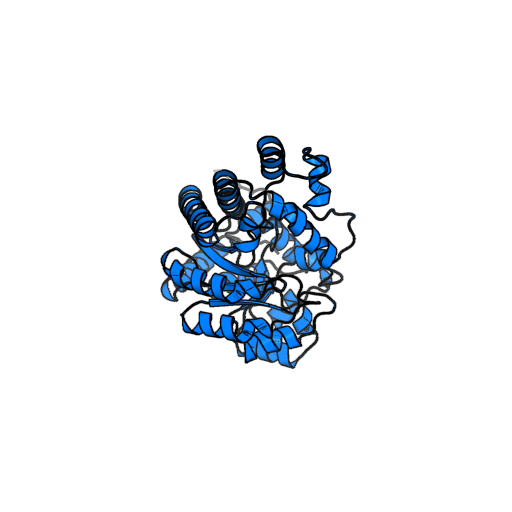ATOM 1885 C C . ILE A 1 236 ? 9.324 -3.015 -0.175 1.00 98.88 236 ILE A C 1
ATOM 1887 O O . ILE A 1 236 ? 9.006 -3.079 -1.365 1.00 98.88 236 ILE A O 1
ATOM 1891 N N . GLY A 1 237 ? 8.843 -2.109 0.676 1.00 98.69 237 GLY A N 1
ATOM 1892 C CA . GLY A 1 237 ? 8.134 -0.897 0.281 1.00 98.69 237 GLY A CA 1
ATOM 1893 C C . GLY A 1 237 ? 9.082 0.029 -0.470 1.00 98.69 237 GLY A C 1
ATOM 1894 O O . GLY A 1 237 ? 10.126 0.399 0.068 1.00 98.69 237 GLY A O 1
ATOM 1895 N N . HIS A 1 238 ? 8.743 0.375 -1.711 1.00 98.19 238 HIS A N 1
ATOM 1896 C CA . HIS A 1 238 ? 9.579 1.147 -2.632 1.00 98.19 238 HIS A CA 1
ATOM 1897 C C . HIS A 1 238 ? 10.901 0.448 -2.993 1.00 98.19 238 HIS A C 1
ATOM 1899 O O . HIS A 1 238 ? 10.922 -0.393 -3.889 1.00 98.19 238 HIS A O 1
ATOM 1905 N N . GLY A 1 239 ? 12.022 0.780 -2.345 1.00 97.62 239 GLY A N 1
ATOM 1906 C CA . GLY A 1 239 ? 13.352 0.289 -2.723 1.00 97.62 239 GLY A CA 1
ATOM 1907 C C . GLY A 1 239 ? 14.011 1.059 -3.872 1.00 97.62 239 GLY A C 1
ATOM 1908 O O . GLY A 1 239 ? 14.893 0.526 -4.546 1.00 97.62 239 GLY A O 1
ATOM 1909 N N . VAL A 1 240 ? 13.609 2.311 -4.115 1.00 97.00 240 VAL A N 1
ATOM 1910 C CA . VAL A 1 240 ? 14.138 3.172 -5.192 1.00 97.00 240 VAL A CA 1
ATOM 1911 C C . VAL A 1 240 ? 15.663 3.296 -5.117 1.00 97.00 240 VAL A C 1
ATOM 1913 O O . VAL A 1 240 ? 16.351 3.161 -6.135 1.00 97.00 240 VAL A O 1
ATOM 1916 N N . ARG A 1 241 ? 16.205 3.501 -3.911 1.00 96.69 241 ARG A N 1
ATOM 1917 C CA . ARG A 1 241 ? 17.643 3.695 -3.671 1.00 96.69 241 ARG A CA 1
ATOM 1918 C C . ARG A 1 241 ? 18.491 2.449 -3.954 1.00 96.69 241 ARG A C 1
ATOM 1920 O O . ARG A 1 241 ? 19.706 2.581 -4.069 1.00 96.69 241 ARG A O 1
ATOM 1927 N N . ALA A 1 242 ? 17.891 1.269 -4.168 1.00 97.56 242 ALA A N 1
ATOM 1928 C CA . ALA A 1 242 ? 18.630 0.050 -4.516 1.00 97.56 242 ALA A CA 1
ATOM 1929 C C . ALA A 1 242 ? 19.498 0.215 -5.773 1.00 97.56 242 ALA A C 1
ATOM 1931 O O . ALA A 1 242 ? 20.543 -0.416 -5.877 1.00 97.56 242 ALA A O 1
ATOM 1932 N N . MET A 1 243 ? 19.107 1.078 -6.719 1.00 95.12 243 MET A N 1
ATOM 1933 C CA . MET A 1 243 ? 19.913 1.339 -7.920 1.00 95.12 243 MET A CA 1
ATOM 1934 C C . MET A 1 243 ? 21.295 1.935 -7.635 1.00 95.12 243 MET A C 1
ATOM 1936 O O . MET A 1 243 ? 22.170 1.833 -8.493 1.00 95.12 243 MET A O 1
ATOM 1940 N N . GLY A 1 244 ? 21.493 2.551 -6.467 1.00 93.19 244 GLY A N 1
ATOM 1941 C CA . GLY A 1 244 ? 22.778 3.116 -6.063 1.00 93.19 244 GLY A CA 1
ATOM 1942 C C . GLY A 1 244 ? 23.795 2.081 -5.575 1.00 93.19 244 GLY A C 1
ATOM 1943 O O . GLY A 1 244 ? 24.952 2.442 -5.387 1.00 93.19 244 GLY A O 1
ATOM 1944 N N . ASP A 1 245 ? 23.398 0.817 -5.380 1.00 97.38 245 ASP A N 1
ATOM 1945 C CA . ASP A 1 245 ? 24.244 -0.203 -4.754 1.00 97.38 245 ASP A CA 1
ATOM 1946 C C . ASP A 1 245 ? 24.108 -1.580 -5.433 1.00 97.38 245 ASP A C 1
ATOM 1948 O O . ASP A 1 245 ? 23.071 -2.248 -5.387 1.00 97.38 245 ASP A O 1
ATOM 1952 N N . ILE A 1 246 ? 25.200 -2.048 -6.046 1.00 97.44 246 ILE A N 1
ATOM 1953 C CA . ILE A 1 246 ? 25.241 -3.331 -6.762 1.00 97.44 246 ILE A CA 1
ATOM 1954 C C . ILE A 1 246 ? 25.061 -4.552 -5.849 1.00 97.44 246 ILE A C 1
ATOM 1956 O O . ILE A 1 246 ? 24.515 -5.568 -6.291 1.00 97.44 246 ILE A O 1
ATOM 1960 N N . HIS A 1 247 ? 25.486 -4.477 -4.588 1.00 97.12 247 HIS A N 1
ATOM 1961 C CA . HIS A 1 247 ? 25.308 -5.559 -3.624 1.00 97.12 247 HIS A CA 1
ATOM 1962 C C . HIS A 1 247 ? 23.839 -5.695 -3.240 1.00 97.12 247 HIS A C 1
ATOM 1964 O O . HIS A 1 247 ? 23.319 -6.813 -3.219 1.00 97.12 247 HIS A O 1
ATOM 1970 N N . VAL A 1 248 ? 23.141 -4.575 -3.037 1.00 98.31 248 VAL A N 1
ATOM 1971 C CA . VAL A 1 248 ? 21.693 -4.575 -2.781 1.00 98.31 248 VAL A CA 1
ATOM 1972 C C . VAL A 1 248 ? 20.923 -5.125 -3.984 1.00 98.31 248 VAL A C 1
ATOM 1974 O O . VAL A 1 248 ? 20.050 -5.980 -3.814 1.00 98.31 248 VAL A O 1
ATOM 1977 N N . LEU A 1 249 ? 21.278 -4.727 -5.211 1.00 98.50 249 LEU A N 1
ATOM 1978 C CA . LEU A 1 249 ? 20.677 -5.288 -6.430 1.00 98.50 249 LEU A CA 1
ATOM 1979 C C . LEU A 1 249 ? 20.865 -6.809 -6.527 1.00 98.50 249 LEU A C 1
ATOM 1981 O O . LEU A 1 249 ? 19.919 -7.541 -6.842 1.00 98.50 249 LEU A O 1
ATOM 1985 N N . ASP A 1 250 ? 22.075 -7.303 -6.259 1.00 98.06 250 ASP A N 1
ATOM 1986 C CA . ASP A 1 250 ? 22.360 -8.737 -6.291 1.00 98.06 250 ASP A CA 1
ATOM 1987 C C . ASP A 1 250 ? 21.595 -9.494 -5.195 1.00 98.06 250 ASP A C 1
ATOM 1989 O O . ASP A 1 250 ? 21.038 -10.566 -5.460 1.00 98.06 250 ASP A O 1
ATOM 1993 N N . LEU A 1 251 ? 21.488 -8.910 -4.000 1.00 98.00 251 LEU A N 1
ATOM 1994 C CA . LEU A 1 251 ? 20.741 -9.457 -2.873 1.00 98.00 251 LEU A CA 1
ATOM 1995 C C . LEU A 1 251 ? 19.249 -9.608 -3.205 1.00 98.00 251 LEU A C 1
ATOM 1997 O O . LEU A 1 251 ? 18.704 -10.713 -3.096 1.00 98.00 251 LEU A O 1
ATOM 2001 N N . LEU A 1 252 ? 18.612 -8.537 -3.694 1.00 98.62 252 LEU A N 1
ATOM 2002 C CA . LEU A 1 252 ? 17.218 -8.529 -4.156 1.00 98.62 252 LEU A CA 1
ATOM 2003 C C . LEU A 1 252 ? 16.980 -9.602 -5.227 1.00 98.62 252 LEU A C 1
ATOM 2005 O O . LEU A 1 252 ? 16.030 -10.389 -5.151 1.00 98.62 252 LEU A O 1
ATOM 2009 N N . ARG A 1 253 ? 17.878 -9.685 -6.216 1.00 98.38 253 ARG A N 1
ATOM 2010 C CA . ARG A 1 253 ? 17.779 -10.631 -7.335 1.00 98.38 253 ARG A CA 1
ATOM 2011 C C . ARG A 1 253 ? 17.921 -12.085 -6.892 1.00 98.38 253 ARG A C 1
ATOM 2013 O O . ARG A 1 253 ? 17.167 -12.929 -7.394 1.00 98.38 253 ARG A O 1
ATOM 2020 N N . LYS A 1 254 ? 18.890 -12.389 -6.021 1.00 98.12 254 LYS A N 1
ATOM 2021 C CA . LYS A 1 254 ? 19.184 -13.749 -5.534 1.00 98.12 254 LYS A CA 1
ATOM 2022 C C . LYS A 1 254 ? 18.095 -14.254 -4.595 1.00 98.12 254 LYS A C 1
ATOM 2024 O O . LYS A 1 254 ? 17.628 -15.376 -4.771 1.00 98.12 254 LYS A O 1
ATOM 2029 N N . LYS A 1 255 ? 17.659 -13.423 -3.645 1.00 98.19 255 LYS A N 1
ATOM 2030 C CA . LYS A 1 255 ? 16.608 -13.775 -2.677 1.00 98.19 255 LYS A CA 1
ATOM 2031 C C . LYS A 1 255 ? 15.190 -13.633 -3.237 1.00 98.19 255 LYS A C 1
ATOM 2033 O O . LYS A 1 255 ? 14.252 -14.101 -2.605 1.00 98.19 255 LYS A O 1
ATOM 2038 N N . LYS A 1 256 ? 15.033 -13.037 -4.427 1.00 98.19 256 LYS A N 1
ATOM 2039 C CA . LYS A 1 256 ? 13.735 -12.773 -5.071 1.00 98.19 256 LYS A CA 1
ATOM 2040 C C . LYS A 1 256 ? 12.799 -11.946 -4.189 1.00 98.19 256 LYS A C 1
ATOM 2042 O O . LYS A 1 256 ? 11.596 -12.186 -4.199 1.00 98.19 256 LYS A O 1
ATOM 2047 N N . ILE A 1 257 ? 13.356 -10.966 -3.476 1.00 98.62 257 ILE A N 1
ATOM 2048 C CA . ILE A 1 257 ? 12.584 -10.036 -2.647 1.00 98.62 257 ILE A CA 1
ATOM 2049 C C . ILE A 1 257 ? 11.802 -9.093 -3.573 1.00 98.62 257 ILE A C 1
ATOM 2051 O O . ILE A 1 257 ? 12.425 -8.396 -4.379 1.00 98.62 257 ILE A O 1
ATOM 2055 N N . PRO A 1 258 ? 10.459 -9.093 -3.521 1.00 98.81 258 PRO A N 1
ATOM 2056 C CA . PRO A 1 258 ? 9.645 -8.182 -4.307 1.00 98.81 258 PRO A CA 1
ATOM 2057 C C . PRO A 1 258 ? 9.790 -6.730 -3.851 1.00 98.81 258 PRO A C 1
ATOM 2059 O O . PRO A 1 258 ? 9.796 -6.455 -2.651 1.00 98.81 258 PRO A O 1
ATOM 2062 N N . LEU A 1 259 ? 9.836 -5.825 -4.827 1.00 98.94 259 LEU A N 1
ATOM 2063 C CA . LEU A 1 259 ? 9.740 -4.383 -4.627 1.00 98.94 259 LEU A CA 1
ATOM 2064 C C . LEU A 1 259 ? 8.307 -3.907 -4.903 1.00 98.94 259 LEU A C 1
ATOM 2066 O O . LEU A 1 259 ? 7.733 -4.162 -5.975 1.00 98.94 259 LEU A O 1
ATOM 2070 N N . GLU A 1 260 ? 7.726 -3.234 -3.919 1.00 98.88 260 GLU A N 1
ATOM 2071 C CA . GLU A 1 260 ? 6.420 -2.585 -3.974 1.00 98.88 260 GLU A CA 1
ATOM 2072 C C . GLU A 1 260 ? 6.595 -1.153 -4.497 1.00 98.88 260 GLU A C 1
ATOM 2074 O O . GLU A 1 260 ? 6.761 -0.222 -3.719 1.00 98.88 260 GLU A O 1
ATOM 2079 N N . MET A 1 261 ? 6.639 -0.976 -5.823 1.00 98.69 261 MET A N 1
ATOM 2080 C CA . MET A 1 261 ? 6.894 0.341 -6.419 1.00 98.69 261 MET A CA 1
ATOM 2081 C C . MET A 1 261 ? 5.598 1.144 -6.543 1.00 98.69 261 MET A C 1
ATOM 2083 O O . MET A 1 261 ? 4.560 0.579 -6.905 1.00 98.69 261 MET A O 1
ATOM 2087 N N . CYS A 1 262 ? 5.700 2.455 -6.321 1.00 98.62 262 CYS A N 1
ATOM 2088 C CA . CYS A 1 262 ? 4.577 3.391 -6.316 1.00 98.62 262 CYS A CA 1
ATOM 2089 C C . CYS A 1 262 ? 4.936 4.606 -7.194 1.00 98.62 262 CYS A C 1
ATOM 2091 O O . CYS A 1 262 ? 5.464 5.588 -6.675 1.00 98.62 262 CYS A O 1
ATOM 2093 N N . PRO A 1 263 ? 4.763 4.533 -8.529 1.00 98.12 263 PRO A N 1
ATOM 2094 C CA . PRO A 1 263 ? 5.347 5.501 -9.459 1.00 98.12 263 PRO A CA 1
ATOM 2095 C C . PRO A 1 263 ? 4.994 6.961 -9.214 1.00 98.12 263 PRO A C 1
ATOM 2097 O O . PRO A 1 263 ? 5.880 7.817 -9.255 1.00 98.12 263 PRO A O 1
ATOM 2100 N N . THR A 1 264 ? 3.717 7.246 -8.974 1.00 97.81 264 THR A N 1
ATOM 2101 C CA . THR A 1 264 ? 3.250 8.609 -8.713 1.00 97.81 264 THR A CA 1
ATOM 2102 C C . THR A 1 264 ? 3.750 9.106 -7.361 1.00 97.81 264 THR A C 1
ATOM 2104 O O . THR A 1 264 ? 4.355 10.176 -7.311 1.00 97.81 264 THR A O 1
ATOM 2107 N N . SER A 1 265 ? 3.605 8.298 -6.303 1.00 97.94 265 SER A N 1
ATOM 2108 C CA . SER A 1 265 ? 4.159 8.605 -4.974 1.00 97.94 265 SER A CA 1
ATOM 2109 C C . SER A 1 265 ? 5.659 8.903 -5.058 1.00 97.94 265 SER A C 1
ATOM 2111 O O . SER A 1 265 ? 6.099 9.959 -4.622 1.00 97.94 265 SER A O 1
ATOM 2113 N N . ASN A 1 266 ? 6.446 8.070 -5.749 1.00 97.50 266 ASN A N 1
ATOM 2114 C CA . ASN A 1 266 ? 7.893 8.260 -5.864 1.00 97.50 266 ASN A CA 1
ATOM 2115 C C . ASN A 1 266 ? 8.293 9.577 -6.555 1.00 97.50 266 ASN A C 1
ATOM 2117 O O . ASN A 1 266 ? 9.372 10.107 -6.284 1.00 97.50 266 ASN A O 1
ATOM 2121 N N . ILE A 1 267 ? 7.453 10.114 -7.444 1.00 96.19 267 ILE A N 1
ATOM 2122 C CA . ILE A 1 267 ? 7.651 11.463 -7.983 1.00 96.19 267 ILE A CA 1
ATOM 2123 C C . ILE A 1 267 ? 7.282 12.505 -6.938 1.00 96.19 267 ILE A C 1
ATOM 2125 O O . ILE A 1 267 ? 8.089 13.388 -6.684 1.00 96.19 267 ILE A O 1
ATOM 2129 N N . GLN A 1 268 ? 6.102 12.407 -6.327 1.00 96.25 268 GLN A N 1
ATOM 2130 C CA . GLN A 1 268 ? 5.588 13.403 -5.380 1.00 96.25 268 GLN A CA 1
ATOM 2131 C C . GLN A 1 268 ? 6.441 13.517 -4.107 1.00 96.25 268 GLN A C 1
ATOM 2133 O O . GLN A 1 268 ? 6.605 14.609 -3.567 1.00 96.25 268 GLN A O 1
ATOM 2138 N N . THR A 1 269 ? 7.065 12.425 -3.667 1.00 94.88 269 THR A N 1
ATOM 2139 C CA . THR A 1 269 ? 7.986 12.403 -2.523 1.00 94.88 269 THR A CA 1
ATOM 2140 C C . THR A 1 269 ? 9.414 12.823 -2.874 1.00 94.88 269 THR A C 1
ATOM 2142 O O . THR A 1 269 ? 10.286 12.842 -2.005 1.00 94.88 269 THR A O 1
ATOM 2145 N N . ALA A 1 270 ? 9.684 13.166 -4.138 1.00 95.06 270 ALA A N 1
ATOM 2146 C CA . ALA A 1 270 ? 11.027 13.402 -4.671 1.00 95.06 270 ALA A CA 1
ATOM 2147 C C . ALA A 1 270 ? 11.985 12.200 -4.514 1.00 95.06 270 ALA A C 1
ATOM 2149 O O . ALA A 1 270 ? 13.208 12.361 -4.580 1.00 95.06 270 ALA A O 1
ATOM 2150 N N . ALA A 1 271 ? 11.450 10.984 -4.340 1.00 94.38 271 ALA A N 1
ATOM 2151 C CA . ALA A 1 271 ? 12.234 9.751 -4.361 1.00 94.38 271 ALA A CA 1
ATOM 2152 C C . ALA A 1 271 ? 12.918 9.542 -5.720 1.00 94.38 271 ALA A C 1
ATOM 2154 O O . ALA A 1 271 ? 13.986 8.934 -5.791 1.00 94.38 271 ALA A O 1
ATOM 2155 N N . ILE A 1 272 ? 12.338 10.060 -6.803 1.00 94.25 272 ILE A N 1
ATOM 2156 C CA . ILE A 1 272 ? 12.956 10.171 -8.127 1.00 94.25 272 ILE A CA 1
ATOM 2157 C C . ILE A 1 272 ? 12.741 11.575 -8.699 1.00 94.25 272 ILE A C 1
ATOM 2159 O O . ILE A 1 272 ? 11.726 12.209 -8.436 1.00 94.25 272 ILE A O 1
ATOM 2163 N N . ASP A 1 273 ? 13.673 12.043 -9.532 1.00 91.31 273 ASP A N 1
ATOM 2164 C CA . ASP A 1 273 ? 13.584 13.384 -10.130 1.00 91.31 273 ASP A CA 1
ATOM 2165 C C . ASP A 1 273 ? 12.676 13.422 -11.384 1.00 91.31 273 ASP A C 1
ATOM 2167 O O . ASP A 1 273 ? 12.334 14.491 -11.883 1.00 91.31 273 ASP A O 1
ATOM 2171 N N . GLY A 1 274 ? 12.286 12.264 -11.933 1.00 93.00 274 GLY A N 1
ATOM 2172 C CA . GLY A 1 274 ? 11.424 12.191 -13.114 1.00 93.00 274 GLY A CA 1
ATOM 2173 C C . GLY A 1 274 ? 11.067 10.766 -13.536 1.00 93.00 274 GLY A C 1
ATOM 2174 O O . GLY A 1 274 ? 11.849 9.833 -13.355 1.00 93.00 274 GLY A O 1
ATOM 2175 N N . LEU A 1 275 ? 9.891 10.591 -14.149 1.00 92.88 275 LEU A N 1
ATOM 2176 C CA . LEU A 1 275 ? 9.335 9.266 -14.478 1.00 92.88 275 LEU A CA 1
ATOM 2177 C C . LEU A 1 275 ? 10.209 8.457 -15.446 1.00 92.88 275 LEU A C 1
ATOM 2179 O O . LEU A 1 275 ? 10.322 7.242 -15.312 1.00 92.88 275 LEU A O 1
ATOM 2183 N N . PHE A 1 276 ? 10.887 9.120 -16.382 1.00 90.88 276 PHE A N 1
ATOM 2184 C CA . PHE A 1 276 ? 11.807 8.455 -17.309 1.00 90.88 276 PHE A CA 1
ATOM 2185 C C . PHE A 1 276 ? 13.053 7.874 -16.613 1.00 90.88 276 PHE A C 1
ATOM 2187 O O . PHE A 1 276 ? 13.716 7.003 -17.172 1.00 90.88 276 PHE A O 1
ATOM 2194 N N . GLN A 1 277 ? 13.369 8.341 -15.399 1.00 90.19 277 GLN A N 1
ATOM 2195 C CA . GLN A 1 277 ? 14.474 7.845 -14.570 1.00 90.19 277 GLN A CA 1
ATOM 2196 C C . GLN A 1 277 ? 14.024 6.750 -13.595 1.00 90.19 277 GLN A C 1
ATOM 2198 O O . GLN A 1 277 ? 14.836 6.222 -12.835 1.00 90.19 277 GLN A O 1
ATOM 2203 N N . HIS A 1 278 ? 12.736 6.402 -13.588 1.00 97.12 278 HIS A N 1
ATOM 2204 C CA . HIS A 1 278 ? 12.193 5.469 -12.616 1.00 97.12 278 HIS A CA 1
ATOM 2205 C C . HIS A 1 278 ? 12.841 4.076 -12.759 1.00 97.12 278 HIS A C 1
ATOM 2207 O O . HIS A 1 278 ? 12.830 3.486 -13.846 1.00 97.12 278 HIS A O 1
ATOM 2213 N N . PRO A 1 279 ? 13.338 3.462 -11.666 1.00 97.00 279 PRO A N 1
ATOM 2214 C CA . PRO A 1 279 ? 14.146 2.241 -11.757 1.00 97.00 279 PRO A CA 1
ATOM 2215 C C . PRO A 1 279 ? 13.373 0.948 -12.073 1.00 97.00 279 PRO A C 1
ATOM 2217 O O . PRO A 1 279 ? 13.979 -0.115 -12.210 1.00 97.00 279 PRO A O 1
ATOM 2220 N N . ILE A 1 280 ? 12.046 1.012 -12.242 1.00 97.69 280 ILE A N 1
ATOM 2221 C CA . ILE A 1 280 ? 11.165 -0.153 -12.432 1.00 97.69 280 ILE A CA 1
ATOM 2222 C C . ILE A 1 280 ? 11.642 -1.047 -13.585 1.00 97.69 280 ILE A C 1
ATOM 2224 O O . ILE A 1 280 ? 11.712 -2.271 -13.445 1.00 97.69 280 ILE A O 1
ATOM 2228 N N . LEU A 1 281 ? 11.989 -0.452 -14.732 1.00 98.00 281 LEU A N 1
ATOM 2229 C CA . LEU A 1 281 ? 12.425 -1.216 -15.903 1.00 98.00 281 LEU A CA 1
ATOM 2230 C C . LEU A 1 281 ? 13.820 -1.815 -15.720 1.00 98.00 281 LEU A C 1
ATOM 2232 O O . LEU A 1 281 ? 14.071 -2.916 -16.214 1.00 98.00 281 LEU A O 1
ATOM 2236 N N . ALA A 1 282 ? 14.708 -1.131 -14.997 1.00 98.06 282 ALA A N 1
ATOM 2237 C CA . ALA A 1 282 ? 16.029 -1.654 -14.667 1.00 98.06 282 ALA A CA 1
ATOM 2238 C C . ALA A 1 282 ? 15.905 -2.880 -13.750 1.00 98.06 282 ALA A C 1
ATOM 2240 O O . ALA A 1 282 ? 16.393 -3.956 -14.100 1.00 98.06 282 ALA A O 1
ATOM 2241 N N . PHE A 1 283 ? 15.151 -2.767 -12.654 1.00 98.56 283 PHE A N 1
ATOM 2242 C CA . PHE A 1 283 ? 14.864 -3.884 -11.750 1.00 98.56 283 PHE A CA 1
ATOM 2243 C C . PHE A 1 283 ? 14.223 -5.071 -12.481 1.00 98.56 283 PHE A C 1
ATOM 2245 O O . PHE A 1 283 ? 14.669 -6.213 -12.327 1.00 98.56 283 PHE A O 1
ATOM 2252 N N . HIS A 1 284 ? 13.234 -4.810 -13.346 1.00 98.06 284 HIS A N 1
ATOM 2253 C CA . HIS A 1 284 ? 12.599 -5.850 -14.156 1.00 98.06 284 HIS A CA 1
ATOM 2254 C C . HIS A 1 284 ? 13.609 -6.599 -15.038 1.00 98.06 284 HIS A C 1
ATOM 2256 O O . HIS A 1 284 ? 13.609 -7.832 -15.063 1.00 98.06 284 HIS A O 1
ATOM 2262 N N . ARG A 1 285 ? 14.487 -5.872 -15.743 1.00 98.12 285 ARG A N 1
ATOM 2263 C CA . ARG A 1 285 ? 15.525 -6.451 -16.618 1.00 98.12 285 ARG A CA 1
ATOM 2264 C C . ARG A 1 285 ? 16.563 -7.257 -15.836 1.00 98.12 285 ARG A C 1
ATOM 2266 O O . ARG A 1 285 ? 17.035 -8.272 -16.335 1.00 98.12 285 ARG A O 1
ATOM 2273 N N . LEU A 1 286 ? 16.861 -6.854 -14.601 1.00 98.25 286 LEU A N 1
ATOM 2274 C CA . LEU A 1 286 ? 17.743 -7.586 -13.685 1.00 98.25 286 LEU A CA 1
ATOM 2275 C C . LEU A 1 286 ? 17.083 -8.835 -13.068 1.00 98.25 286 LEU A C 1
ATOM 2277 O O . LEU A 1 286 ? 17.743 -9.608 -12.372 1.00 98.25 286 LEU A O 1
ATOM 2281 N N . GLY A 1 287 ? 15.791 -9.071 -13.320 1.00 98.00 287 GLY A N 1
ATOM 2282 C CA . GLY A 1 287 ? 15.057 -10.217 -12.784 1.00 98.00 287 GLY A CA 1
ATOM 2283 C C . GLY A 1 287 ? 14.696 -10.082 -11.301 1.00 98.00 287 GLY A C 1
ATOM 2284 O O . GLY A 1 287 ? 14.485 -11.108 -10.634 1.00 98.00 287 GLY A O 1
ATOM 2285 N N . ILE A 1 288 ? 14.641 -8.845 -10.799 1.00 98.75 288 ILE A N 1
ATOM 2286 C CA . ILE A 1 288 ? 14.086 -8.488 -9.490 1.00 98.75 288 ILE A CA 1
ATOM 2287 C C . ILE A 1 288 ? 12.554 -8.414 -9.636 1.00 98.75 288 ILE A C 1
ATOM 2289 O O . ILE A 1 288 ? 12.064 -7.798 -10.590 1.00 98.75 288 ILE A O 1
ATOM 2293 N N . PRO A 1 289 ? 11.765 -9.070 -8.763 1.00 98.62 289 PRO A N 1
ATOM 2294 C CA . PRO A 1 289 ? 10.312 -8.980 -8.833 1.00 98.62 289 PRO A CA 1
ATOM 2295 C C . PRO A 1 289 ? 9.849 -7.565 -8.480 1.00 98.62 289 PRO A C 1
ATOM 2297 O O . PRO A 1 289 ? 10.128 -7.063 -7.401 1.00 98.62 289 PRO A O 1
ATOM 2300 N N . VAL A 1 290 ? 9.119 -6.938 -9.396 1.00 98.69 290 VAL A N 1
ATOM 2301 C CA . VAL A 1 290 ? 8.559 -5.593 -9.225 1.00 98.69 290 VAL A CA 1
ATOM 2302 C C . VAL A 1 290 ? 7.046 -5.654 -9.354 1.00 98.69 290 VAL A C 1
ATOM 2304 O O . VAL A 1 290 ? 6.532 -6.394 -10.205 1.00 98.69 290 VAL A O 1
ATOM 2307 N N . THR A 1 291 ? 6.365 -4.872 -8.524 1.00 98.88 291 THR A N 1
ATOM 2308 C CA . THR A 1 291 ? 4.912 -4.663 -8.510 1.00 98.88 291 THR A CA 1
ATOM 2309 C C . THR A 1 291 ? 4.608 -3.165 -8.613 1.00 98.88 291 THR A C 1
ATOM 2311 O O . THR A 1 291 ? 5.494 -2.360 -8.335 1.00 98.88 291 THR A O 1
ATOM 2314 N N . ILE A 1 292 ? 3.397 -2.810 -9.050 1.00 98.88 292 ILE A N 1
ATOM 2315 C CA . ILE A 1 292 ? 2.926 -1.422 -9.185 1.00 98.88 292 ILE A CA 1
ATOM 2316 C C . ILE A 1 292 ? 1.732 -1.246 -8.250 1.00 98.88 292 ILE A C 1
ATOM 2318 O O . ILE A 1 292 ? 0.821 -2.077 -8.301 1.00 98.88 292 ILE A O 1
ATOM 2322 N N . ASN A 1 293 ? 1.761 -0.208 -7.420 1.00 98.94 293 ASN A N 1
ATOM 2323 C CA . ASN A 1 293 ? 0.847 0.023 -6.299 1.00 98.94 293 ASN A CA 1
ATOM 2324 C C . ASN A 1 293 ? 0.572 1.527 -6.162 1.00 98.94 293 ASN A C 1
ATOM 2326 O O . ASN A 1 293 ? 1.348 2.315 -6.698 1.00 98.94 293 ASN A O 1
ATOM 2330 N N . THR A 1 294 ? -0.495 1.908 -5.455 1.00 98.75 294 THR A N 1
ATOM 2331 C CA . THR A 1 294 ? -0.913 3.322 -5.364 1.00 98.75 294 THR A CA 1
ATOM 2332 C C . THR A 1 294 ? -0.257 4.116 -4.249 1.00 98.75 294 THR A C 1
ATOM 2334 O O . THR A 1 294 ? -0.226 5.339 -4.334 1.00 98.75 294 THR A O 1
ATOM 2337 N N . ASP A 1 295 ? 0.184 3.443 -3.185 1.00 98.69 295 ASP A N 1
ATOM 2338 C CA . ASP A 1 295 ? 0.576 4.070 -1.920 1.00 98.69 295 ASP A CA 1
ATOM 2339 C C . ASP A 1 295 ? -0.608 4.783 -1.243 1.00 98.69 295 ASP A C 1
ATOM 2341 O O . ASP A 1 295 ? -1.441 4.142 -0.594 1.00 98.69 295 ASP A O 1
ATOM 2345 N N . ASP A 1 296 ? -0.776 6.074 -1.511 1.00 98.62 296 ASP A N 1
ATOM 2346 C CA . ASP A 1 296 ? -1.776 6.946 -0.906 1.00 98.62 296 ASP A CA 1
ATOM 2347 C C . ASP A 1 296 ? -2.664 7.577 -1.985 1.00 98.62 296 ASP A C 1
ATOM 2349 O O . ASP A 1 296 ? -2.486 8.744 -2.343 1.00 98.62 296 ASP A O 1
ATOM 2353 N N . PRO A 1 297 ? -3.635 6.836 -2.547 1.00 98.19 297 PRO A N 1
ATOM 2354 C CA . PRO A 1 297 ? -4.401 7.289 -3.707 1.00 98.19 297 PRO A CA 1
ATOM 2355 C C . PRO A 1 297 ? -5.230 8.549 -3.443 1.00 98.19 297 PRO A C 1
ATOM 2357 O O . PRO A 1 297 ? -5.481 9.315 -4.371 1.00 98.19 297 PRO A O 1
ATOM 2360 N N . SER A 1 298 ? -5.632 8.806 -2.192 1.00 96.38 298 SER A N 1
ATOM 2361 C CA . SER A 1 298 ? -6.253 10.084 -1.839 1.00 96.38 298 SER A CA 1
ATOM 2362 C C . SER A 1 298 ? -5.234 11.211 -1.846 1.00 96.38 298 SER A C 1
ATOM 2364 O O . SER A 1 298 ? -5.493 12.226 -2.484 1.00 96.38 298 SER A O 1
ATOM 2366 N N . ILE A 1 299 ? -4.096 11.054 -1.161 1.00 97.50 299 ILE A N 1
ATOM 2367 C CA . ILE A 1 299 ? -3.071 12.108 -1.085 1.00 97.50 299 ILE A CA 1
ATOM 2368 C C . ILE A 1 299 ? -2.551 12.424 -2.488 1.00 97.50 299 ILE A C 1
ATOM 2370 O O . ILE A 1 299 ? -2.481 13.582 -2.885 1.00 97.50 299 ILE A O 1
ATOM 2374 N N . SER A 1 300 ? -2.271 11.383 -3.265 1.00 97.56 300 SER A N 1
ATOM 2375 C CA . SER A 1 300 ? -1.731 11.484 -4.617 1.00 97.56 300 SER A CA 1
ATOM 2376 C C . SER A 1 300 ? -2.783 11.843 -5.673 1.00 97.56 300 SER A C 1
ATOM 2378 O O . SER A 1 300 ? -2.415 12.137 -6.806 1.00 97.56 300 SER A O 1
ATOM 2380 N N . ASN A 1 301 ? -4.075 11.817 -5.319 1.00 96.00 301 ASN A N 1
ATOM 2381 C CA . ASN A 1 301 ? -5.218 12.036 -6.211 1.00 96.00 301 ASN A CA 1
ATOM 2382 C C . ASN A 1 301 ? -5.212 11.130 -7.463 1.00 96.00 301 ASN A C 1
ATOM 2384 O O . ASN A 1 301 ? -5.366 11.596 -8.593 1.00 96.00 301 ASN A O 1
ATOM 2388 N N . ILE A 1 302 ? -5.045 9.823 -7.252 1.00 97.75 302 ILE A N 1
ATOM 2389 C CA . ILE A 1 302 ? -4.952 8.814 -8.317 1.00 97.75 302 ILE A CA 1
ATOM 2390 C C . ILE A 1 302 ? -5.734 7.536 -8.002 1.00 97.75 302 ILE A C 1
ATOM 2392 O O . ILE A 1 302 ? -6.113 7.247 -6.868 1.00 97.75 302 ILE A O 1
ATOM 2396 N N . THR A 1 303 ? -5.913 6.717 -9.030 1.00 98.69 303 THR A N 1
ATOM 2397 C CA . THR A 1 303 ? -6.285 5.301 -8.959 1.00 98.69 303 THR A CA 1
ATOM 2398 C C . THR A 1 303 ? -5.097 4.409 -9.346 1.00 98.69 303 THR A C 1
ATOM 2400 O O . THR A 1 303 ? -4.090 4.882 -9.876 1.00 98.69 303 THR A O 1
ATOM 2403 N N . LEU A 1 304 ? -5.207 3.088 -9.171 1.00 98.81 304 LEU A N 1
ATOM 2404 C CA . LEU A 1 304 ? -4.174 2.161 -9.650 1.00 98.81 304 LEU A CA 1
ATOM 2405 C C . LEU A 1 304 ? -4.132 2.104 -11.185 1.00 98.81 304 LEU A C 1
ATOM 2407 O O . LEU A 1 304 ? -3.084 1.838 -11.778 1.00 98.81 304 LEU A O 1
ATOM 2411 N N . THR A 1 305 ? -5.254 2.378 -11.855 1.00 98.81 305 THR A N 1
ATOM 2412 C CA . THR A 1 305 ? -5.269 2.600 -13.309 1.00 98.81 305 THR A CA 1
ATOM 2413 C C . THR A 1 305 ? -4.354 3.750 -13.722 1.00 98.81 305 THR A C 1
ATOM 2415 O O . THR A 1 305 ? -3.663 3.621 -14.738 1.00 98.81 305 THR A O 1
ATOM 2418 N N . ASP A 1 306 ? -4.319 4.842 -12.957 1.00 98.56 306 ASP A N 1
ATOM 2419 C CA . ASP A 1 306 ? -3.456 5.987 -13.253 1.00 98.56 306 ASP A CA 1
ATOM 2420 C C . ASP A 1 306 ? -1.980 5.605 -13.109 1.00 98.56 306 ASP A C 1
ATOM 2422 O O . ASP A 1 306 ? -1.206 5.844 -14.034 1.00 98.56 306 ASP A O 1
ATOM 2426 N N . ASP A 1 307 ? -1.596 4.882 -12.053 1.00 98.56 307 ASP A N 1
ATOM 2427 C CA . ASP A 1 307 ? -0.216 4.392 -11.910 1.00 98.56 307 ASP A CA 1
ATOM 2428 C C . ASP A 1 307 ? 0.173 3.362 -12.983 1.00 98.56 307 ASP A C 1
ATOM 2430 O O . ASP A 1 307 ? 1.322 3.313 -13.438 1.00 98.56 307 ASP A O 1
ATOM 2434 N N . TYR A 1 308 ? -0.777 2.562 -13.477 1.00 98.62 308 TYR A N 1
ATOM 2435 C CA . TYR A 1 308 ? -0.544 1.709 -14.647 1.00 98.62 308 TYR A CA 1
ATOM 2436 C C . TYR A 1 308 ? -0.330 2.551 -15.911 1.00 98.62 308 TYR A C 1
ATOM 2438 O O . TYR A 1 308 ? 0.533 2.219 -16.731 1.00 98.62 308 TYR A O 1
ATOM 2446 N N . LEU A 1 309 ? -1.080 3.645 -16.082 1.00 98.06 309 LEU A N 1
ATOM 2447 C CA . LEU A 1 309 ? -0.913 4.564 -17.206 1.00 98.06 309 LEU A CA 1
ATOM 2448 C C . LEU A 1 309 ? 0.436 5.286 -17.133 1.00 98.06 309 LEU A C 1
ATOM 2450 O O . LEU A 1 309 ? 1.135 5.336 -18.147 1.00 98.06 309 LEU A O 1
ATOM 2454 N N . VAL A 1 310 ? 0.825 5.781 -15.958 1.00 97.56 310 VAL A N 1
ATOM 2455 C CA . VAL A 1 310 ? 2.136 6.385 -15.675 1.00 97.56 310 VAL A CA 1
ATOM 2456 C C . VAL A 1 310 ? 3.255 5.389 -15.968 1.00 97.56 310 VAL A C 1
ATOM 2458 O O . VAL A 1 310 ? 4.222 5.725 -16.652 1.00 97.56 310 VAL A O 1
ATOM 2461 N N . THR A 1 311 ? 3.093 4.131 -15.565 1.00 98.38 311 THR A N 1
ATOM 2462 C CA . THR A 1 311 ? 4.069 3.069 -15.846 1.00 98.38 311 THR A CA 1
ATOM 2463 C C . THR A 1 311 ? 4.240 2.822 -17.348 1.00 98.38 311 THR A C 1
ATOM 2465 O O . THR A 1 311 ? 5.361 2.660 -17.834 1.00 98.38 311 THR A O 1
ATOM 2468 N N . VAL A 1 312 ? 3.151 2.818 -18.120 1.00 97.31 312 VAL A N 1
ATOM 2469 C CA . VAL A 1 312 ? 3.218 2.571 -19.570 1.00 97.31 312 VAL A CA 1
ATOM 2470 C C . VAL A 1 312 ? 3.695 3.803 -20.341 1.00 97.31 312 VAL A C 1
ATOM 2472 O O . VAL A 1 312 ? 4.594 3.692 -21.169 1.00 97.31 312 VAL A O 1
ATOM 2475 N N . ARG A 1 313 ? 3.110 4.979 -20.090 1.00 95.38 313 ARG A N 1
ATOM 2476 C CA . ARG A 1 313 ? 3.377 6.205 -20.862 1.00 95.38 313 ARG A CA 1
ATOM 2477 C C . ARG A 1 313 ? 4.523 7.044 -20.314 1.00 95.38 313 ARG A C 1
ATOM 2479 O O . ARG A 1 313 ? 5.288 7.578 -21.105 1.00 95.38 313 ARG A O 1
ATOM 2486 N N . GLY A 1 314 ? 4.618 7.184 -18.996 1.00 95.31 314 GLY A N 1
ATOM 2487 C CA . GLY A 1 314 ? 5.636 8.008 -18.345 1.00 95.31 314 GLY A CA 1
ATOM 2488 C C . GLY A 1 314 ? 6.985 7.302 -18.236 1.00 95.31 314 GLY A C 1
ATOM 2489 O O . GLY A 1 314 ? 8.013 7.887 -18.559 1.00 95.31 314 GLY A O 1
ATOM 2490 N N . ILE A 1 315 ? 6.981 6.032 -17.821 1.00 97.62 315 ILE A N 1
ATOM 2491 C CA . ILE A 1 315 ? 8.209 5.230 -17.652 1.00 97.62 315 ILE A CA 1
ATOM 2492 C C . ILE A 1 315 ? 8.586 4.488 -18.948 1.00 97.62 315 ILE A C 1
ATOM 2494 O O . ILE A 1 315 ? 9.751 4.162 -19.171 1.00 97.62 315 ILE A O 1
ATOM 2498 N N . GLY A 1 316 ? 7.613 4.211 -19.822 1.00 96.56 316 GLY A N 1
ATOM 2499 C CA . GLY A 1 316 ? 7.843 3.504 -21.086 1.00 96.56 316 GLY A CA 1
ATOM 2500 C C . GLY A 1 316 ? 7.811 1.978 -20.967 1.00 96.56 316 GLY A C 1
ATOM 2501 O O . GLY A 1 316 ? 8.433 1.277 -21.769 1.00 96.56 316 GLY A O 1
ATOM 2502 N N . ALA A 1 317 ? 7.123 1.424 -19.963 1.00 97.06 317 ALA A N 1
ATOM 2503 C CA . ALA A 1 317 ? 6.922 -0.018 -19.881 1.00 97.06 317 ALA A CA 1
ATOM 2504 C C . ALA A 1 317 ? 5.956 -0.501 -20.970 1.00 97.06 317 ALA A C 1
ATOM 2506 O O . ALA A 1 317 ? 4.877 0.058 -21.156 1.00 97.06 317 ALA A O 1
ATOM 2507 N N . SER A 1 318 ? 6.284 -1.608 -21.642 1.00 96.06 318 SER A N 1
ATOM 2508 C CA . SER A 1 318 ? 5.300 -2.253 -22.510 1.00 96.06 318 SER A CA 1
ATOM 2509 C C . SER A 1 318 ? 4.176 -2.875 -21.682 1.00 96.06 318 SER A C 1
ATOM 2511 O O . SER A 1 318 ? 4.347 -3.270 -20.523 1.00 96.06 318 SER A O 1
ATOM 2513 N N . THR A 1 319 ? 3.012 -3.039 -22.297 1.00 95.25 319 THR A N 1
ATOM 2514 C CA . THR A 1 319 ? 1.858 -3.670 -21.642 1.00 95.25 319 THR A CA 1
ATOM 2515 C C . THR A 1 319 ? 2.142 -5.131 -21.274 1.00 95.25 319 THR A C 1
ATOM 2517 O O . THR A 1 319 ? 1.654 -5.642 -20.263 1.00 95.25 319 THR A O 1
ATOM 2520 N N . THR A 1 320 ? 3.008 -5.798 -22.041 1.00 95.75 320 THR A N 1
ATOM 2521 C CA . THR A 1 320 ? 3.534 -7.127 -21.718 1.00 95.75 320 THR A CA 1
ATOM 2522 C C . THR A 1 320 ? 4.339 -7.122 -20.415 1.00 95.75 320 THR A C 1
ATOM 2524 O O . THR A 1 320 ? 4.187 -8.031 -19.594 1.00 95.75 320 THR A O 1
ATOM 2527 N N . VAL A 1 321 ? 5.176 -6.104 -20.192 1.00 97.69 321 VAL A N 1
ATOM 2528 C CA . VAL A 1 321 ? 5.928 -5.931 -18.939 1.00 97.69 321 VAL A CA 1
ATOM 2529 C C . VAL A 1 321 ? 4.982 -5.620 -17.777 1.00 97.69 321 VAL A C 1
ATOM 2531 O O . VAL A 1 321 ? 5.085 -6.272 -16.737 1.00 97.69 321 VAL A O 1
ATOM 2534 N N . LEU A 1 322 ? 3.999 -4.736 -17.972 1.00 98.38 322 LEU A N 1
ATOM 2535 C CA . LEU A 1 322 ? 2.982 -4.434 -16.958 1.00 98.38 322 LEU A CA 1
ATOM 2536 C C . LEU A 1 322 ? 2.245 -5.703 -16.495 1.00 98.38 322 LEU A C 1
ATOM 2538 O O . LEU A 1 322 ? 2.147 -5.971 -15.301 1.00 98.38 322 LEU A O 1
ATOM 2542 N N . LYS A 1 323 ? 1.807 -6.566 -17.420 1.00 97.88 323 LYS A N 1
ATOM 2543 C CA . LYS A 1 323 ? 1.175 -7.852 -17.061 1.00 97.88 323 LYS A CA 1
ATOM 2544 C C . LYS A 1 323 ? 2.085 -8.764 -16.240 1.00 97.88 323 LYS A C 1
ATOM 2546 O O . LYS A 1 323 ? 1.598 -9.484 -15.367 1.00 97.88 323 LYS A O 1
ATOM 2551 N N . LYS A 1 324 ? 3.397 -8.761 -16.505 1.00 98.31 324 LYS A N 1
ATOM 2552 C CA . LYS A 1 324 ? 4.362 -9.507 -15.682 1.00 98.31 324 LYS A CA 1
ATOM 2553 C C . LYS A 1 324 ? 4.430 -8.934 -14.267 1.00 98.31 324 LYS A C 1
ATOM 2555 O O . LYS A 1 324 ? 4.492 -9.722 -13.330 1.00 98.31 324 LYS A O 1
ATOM 2560 N N . MET A 1 325 ? 4.365 -7.613 -14.102 1.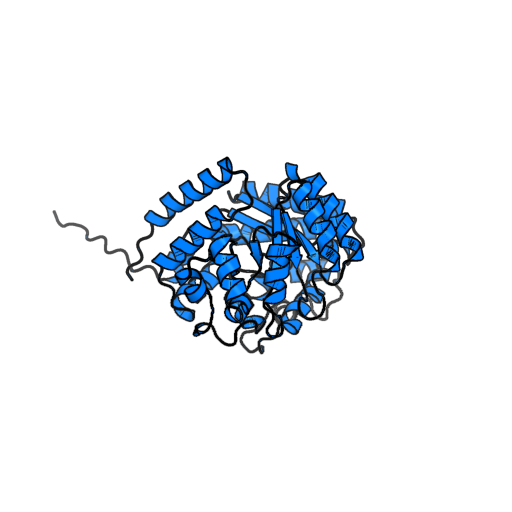00 98.75 325 MET A N 1
ATOM 2561 C CA . MET A 1 325 ? 4.332 -6.962 -12.784 1.00 98.75 325 MET A CA 1
ATOM 2562 C C . MET A 1 325 ? 3.052 -7.303 -12.008 1.00 98.75 325 MET A C 1
ATOM 2564 O O . MET A 1 325 ? 3.132 -7.638 -10.830 1.00 98.75 325 MET A O 1
ATOM 2568 N N . ILE A 1 326 ? 1.896 -7.376 -12.678 1.00 98.81 326 ILE A N 1
ATOM 2569 C CA . ILE A 1 326 ? 0.646 -7.869 -12.065 1.00 98.81 326 ILE A CA 1
ATOM 2570 C C . ILE A 1 326 ? 0.803 -9.326 -11.590 1.00 98.81 326 ILE A C 1
ATOM 2572 O O . ILE A 1 326 ? 0.402 -9.686 -10.483 1.00 98.81 326 ILE A O 1
ATOM 2576 N N . LEU A 1 327 ? 1.427 -10.189 -12.400 1.00 98.62 327 LEU A N 1
ATOM 2577 C CA . LEU A 1 327 ? 1.704 -11.574 -11.996 1.00 98.62 327 LEU A CA 1
ATOM 2578 C C . LEU A 1 327 ? 2.745 -11.677 -10.877 1.00 98.62 327 LEU A C 1
ATOM 2580 O O . LEU A 1 327 ? 2.662 -12.602 -10.070 1.00 98.62 327 LEU A O 1
ATOM 2584 N N . ASN A 1 328 ? 3.718 -10.766 -10.818 1.00 98.88 328 ASN A N 1
ATOM 2585 C CA . ASN A 1 328 ? 4.645 -10.679 -9.693 1.00 98.88 328 ASN A CA 1
ATOM 2586 C C . ASN A 1 328 ? 3.890 -10.331 -8.410 1.00 98.88 328 ASN A C 1
ATOM 2588 O O . ASN A 1 328 ? 4.122 -10.990 -7.403 1.00 98.88 328 ASN A O 1
ATOM 2592 N N . ALA A 1 329 ? 2.933 -9.399 -8.466 1.00 98.88 329 ALA A N 1
ATOM 2593 C CA . ALA A 1 329 ? 2.099 -9.056 -7.318 1.00 98.88 329 ALA A CA 1
ATOM 2594 C C . ALA A 1 329 ? 1.305 -10.275 -6.817 1.00 98.88 329 ALA A C 1
ATOM 2596 O O . ALA A 1 329 ? 1.343 -10.608 -5.636 1.00 98.88 329 ALA A O 1
ATOM 2597 N N . ALA A 1 330 ? 0.705 -11.055 -7.721 1.00 98.88 330 ALA A N 1
ATOM 2598 C CA . ALA A 1 330 ? 0.005 -12.288 -7.341 1.00 98.88 330 ALA A CA 1
ATOM 2599 C C . ALA A 1 330 ? 0.926 -13.315 -6.653 1.00 98.88 330 ALA A C 1
ATOM 2601 O O . ALA A 1 330 ? 0.491 -14.050 -5.768 1.00 98.88 330 ALA A O 1
ATOM 2602 N N . LYS A 1 331 ? 2.201 -13.385 -7.060 1.00 98.81 331 LYS A N 1
ATOM 2603 C CA . LYS A 1 331 ? 3.213 -14.272 -6.457 1.00 98.81 331 LYS A CA 1
ATOM 2604 C C . LYS A 1 331 ? 3.769 -13.737 -5.137 1.00 98.81 331 LYS A C 1
ATOM 2606 O O . LYS A 1 331 ? 4.225 -14.541 -4.330 1.00 98.81 331 LYS A O 1
ATOM 2611 N N . ALA A 1 332 ? 3.750 -12.421 -4.950 1.00 98.81 332 ALA A N 1
ATOM 2612 C CA . ALA A 1 332 ? 4.245 -11.718 -3.770 1.00 98.81 332 ALA A CA 1
ATOM 2613 C C . ALA A 1 332 ? 3.172 -11.539 -2.681 1.00 98.81 332 ALA A C 1
ATOM 2615 O O . ALA A 1 332 ? 3.505 -11.171 -1.558 1.00 98.81 332 ALA A O 1
ATOM 2616 N N . ALA A 1 333 ? 1.902 -11.810 -2.989 1.00 98.81 333 ALA A N 1
ATOM 2617 C CA . ALA A 1 333 ? 0.803 -11.723 -2.036 1.00 98.81 333 ALA A CA 1
ATOM 2618 C C . ALA A 1 333 ? 1.059 -12.560 -0.765 1.00 98.81 333 ALA A C 1
ATOM 2620 O O . ALA A 1 333 ? 1.431 -13.741 -0.827 1.00 98.81 333 ALA A O 1
ATOM 2621 N N . PHE A 1 334 ? 0.795 -11.961 0.390 1.00 98.75 334 PHE A N 1
ATOM 2622 C CA . PHE A 1 334 ? 0.826 -12.553 1.724 1.00 98.75 334 PHE A CA 1
ATOM 2623 C C . PHE A 1 334 ? -0.392 -13.448 1.955 1.00 98.75 334 PHE A C 1
ATOM 2625 O O . PHE A 1 334 ? -1.279 -13.203 2.770 1.00 98.75 334 PHE A O 1
ATOM 2632 N N . LEU A 1 335 ? -0.403 -14.550 1.210 1.00 98.06 335 LEU A N 1
ATOM 2633 C CA . LEU A 1 335 ? -1.397 -15.608 1.285 1.00 98.06 335 LEU A CA 1
ATOM 2634 C C . LEU A 1 335 ? -0.741 -16.952 1.598 1.00 98.06 335 LEU A C 1
ATOM 2636 O O . LEU A 1 335 ? 0.405 -17.191 1.197 1.00 98.06 335 LEU A O 1
ATOM 2640 N N . PRO A 1 336 ? -1.473 -17.879 2.242 1.00 95.75 336 PRO A N 1
ATOM 2641 C CA . PRO A 1 336 ? -1.064 -19.275 2.303 1.00 95.75 336 PRO A CA 1
ATOM 2642 C C . PRO A 1 336 ? -0.748 -19.820 0.897 1.00 95.75 336 PRO A C 1
ATOM 2644 O O . PRO A 1 336 ? -1.430 -19.447 -0.065 1.00 95.75 336 PRO A O 1
ATOM 2647 N N . PRO A 1 337 ? 0.233 -20.732 0.741 1.00 96.19 337 PRO A N 1
ATOM 2648 C CA . PRO A 1 337 ? 0.695 -21.180 -0.575 1.00 96.19 337 PRO A CA 1
ATOM 2649 C C . PRO A 1 337 ? -0.420 -21.645 -1.524 1.00 96.19 337 PRO A C 1
ATOM 2651 O O . PRO A 1 337 ? -0.410 -21.286 -2.701 1.00 96.19 337 PRO A O 1
ATOM 2654 N N . ALA A 1 338 ? -1.413 -22.384 -1.018 1.00 97.81 338 ALA A N 1
ATOM 2655 C CA . ALA A 1 338 ? -2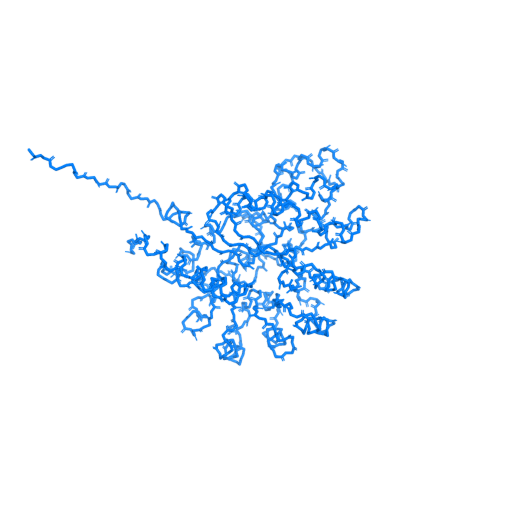.537 -22.868 -1.819 1.00 97.81 338 ALA A CA 1
ATOM 2656 C C . ALA A 1 338 ? -3.464 -21.734 -2.305 1.00 97.81 338 ALA A C 1
ATOM 2658 O O . ALA A 1 338 ? -3.893 -21.736 -3.459 1.00 97.81 338 ALA A O 1
ATOM 2659 N N . GLU A 1 339 ? -3.760 -20.745 -1.455 1.00 97.88 339 GLU A N 1
ATOM 2660 C CA . GLU A 1 339 ? -4.541 -19.560 -1.842 1.00 97.88 339 GLU A CA 1
ATOM 2661 C C . GLU A 1 339 ? -3.773 -18.708 -2.855 1.00 97.88 339 GLU A C 1
ATOM 2663 O O . GLU A 1 339 ? -4.326 -18.306 -3.880 1.00 97.88 339 GLU A O 1
ATOM 2668 N N . ARG A 1 340 ? -2.469 -18.518 -2.634 1.00 98.50 340 ARG A N 1
ATOM 2669 C CA . ARG A 1 340 ? -1.597 -17.776 -3.548 1.00 98.50 340 ARG A CA 1
ATOM 2670 C C . ARG A 1 340 ? -1.518 -18.420 -4.929 1.00 98.50 340 ARG A C 1
ATOM 2672 O O . ARG A 1 340 ? -1.605 -17.728 -5.939 1.00 98.50 340 ARG A O 1
ATOM 2679 N N . GLN A 1 341 ? -1.414 -19.747 -5.005 1.00 98.44 341 GLN A N 1
ATOM 2680 C CA . GLN A 1 341 ? -1.436 -20.470 -6.283 1.00 98.44 341 GLN A CA 1
ATOM 2681 C C . GLN A 1 341 ? -2.761 -20.274 -7.034 1.00 98.44 341 GLN A C 1
ATOM 2683 O O . GLN A 1 341 ? -2.748 -20.066 -8.250 1.00 98.44 341 GLN A O 1
ATOM 2688 N N . LYS A 1 342 ? -3.901 -20.278 -6.328 1.00 98.56 342 LYS A N 1
ATOM 2689 C CA . LYS A 1 342 ? -5.213 -19.974 -6.927 1.00 98.56 342 LYS A CA 1
ATOM 2690 C C . LYS A 1 342 ? -5.265 -18.542 -7.467 1.00 98.56 342 LYS A C 1
ATOM 2692 O O . LYS A 1 342 ? -5.729 -18.352 -8.594 1.00 98.56 342 LYS A O 1
ATOM 2697 N N . LEU A 1 343 ? -4.741 -17.571 -6.714 1.00 98.56 343 LEU A N 1
ATOM 2698 C CA . LEU A 1 343 ? -4.649 -16.170 -7.135 1.00 98.56 343 LEU A CA 1
ATOM 2699 C C . LEU A 1 343 ? -3.800 -16.027 -8.408 1.00 98.56 343 LEU A C 1
ATOM 2701 O O . LEU A 1 343 ? -4.265 -15.489 -9.414 1.00 98.56 343 LEU A O 1
ATOM 2705 N N . VAL A 1 344 ? -2.593 -16.602 -8.424 1.00 98.81 344 VAL A N 1
ATOM 2706 C CA . VAL A 1 344 ? -1.707 -16.603 -9.602 1.00 98.81 344 VAL A CA 1
ATOM 2707 C C . VAL A 1 344 ? -2.389 -17.245 -10.812 1.00 98.81 344 VAL A C 1
ATOM 2709 O O . VAL A 1 344 ? -2.326 -16.703 -11.919 1.00 98.81 344 VAL A O 1
ATOM 2712 N N . ALA A 1 345 ? -3.076 -18.375 -10.627 1.00 98.62 345 ALA A N 1
ATOM 2713 C CA . ALA A 1 345 ? -3.784 -19.054 -11.707 1.00 98.62 345 ALA A CA 1
ATOM 2714 C C . ALA A 1 345 ? -4.952 -18.215 -12.258 1.00 98.62 345 ALA A C 1
ATOM 2716 O O . ALA A 1 345 ? -5.161 -18.185 -13.475 1.00 98.62 345 ALA A O 1
ATOM 2717 N N . TYR A 1 346 ? -5.690 -17.510 -11.393 1.00 98.56 346 TYR A N 1
ATOM 2718 C CA . TYR A 1 346 ? -6.734 -16.568 -11.804 1.00 98.56 346 TYR A CA 1
ATOM 2719 C C . TYR A 1 346 ? -6.157 -15.458 -12.691 1.00 98.56 346 TYR A C 1
ATOM 2721 O O . TYR A 1 346 ? -6.594 -15.318 -13.836 1.00 98.56 346 TYR A O 1
ATOM 2729 N N . PHE A 1 347 ? -5.129 -14.742 -12.224 1.00 98.50 347 PHE A N 1
ATOM 2730 C CA . PHE A 1 347 ? -4.523 -13.641 -12.983 1.00 98.50 347 PHE A CA 1
ATOM 2731 C C . PHE A 1 347 ? -3.873 -14.119 -14.283 1.00 98.50 347 PHE A C 1
ATOM 2733 O O . PHE A 1 347 ? -4.042 -13.490 -15.327 1.00 98.50 347 PHE A O 1
ATOM 2740 N N . THR A 1 348 ? -3.223 -15.285 -14.269 1.00 98.12 348 THR A N 1
ATOM 2741 C CA . THR A 1 348 ? -2.633 -15.888 -15.476 1.00 98.12 348 THR A CA 1
ATOM 2742 C C . THR A 1 348 ? -3.683 -16.142 -16.558 1.00 98.12 348 THR A C 1
ATOM 2744 O O . THR A 1 348 ? -3.413 -15.930 -17.739 1.00 98.12 348 THR A O 1
ATOM 2747 N N . ARG A 1 349 ? -4.891 -16.590 -16.188 1.00 97.88 349 ARG A N 1
ATOM 2748 C CA . ARG A 1 349 ? -5.993 -16.778 -17.145 1.00 97.88 349 ARG A CA 1
ATOM 2749 C C . ARG A 1 349 ? -6.639 -15.455 -17.545 1.00 97.88 349 ARG A C 1
ATOM 2751 O O . ARG A 1 349 ? -6.932 -15.263 -18.721 1.00 97.88 349 ARG A O 1
ATOM 2758 N N . ALA A 1 350 ? -6.875 -14.562 -16.589 1.00 96.88 350 ALA A N 1
ATOM 2759 C CA . ALA A 1 350 ? -7.598 -13.320 -16.830 1.00 96.88 350 ALA A CA 1
ATOM 2760 C C . ALA A 1 350 ? -6.812 -12.366 -17.745 1.00 96.88 350 ALA A C 1
ATOM 2762 O O . ALA A 1 350 ? -7.371 -11.861 -18.716 1.00 96.88 350 ALA A O 1
ATOM 2763 N N . LEU A 1 351 ? -5.502 -12.206 -17.528 1.00 96.31 351 LEU A N 1
ATOM 2764 C CA . LEU A 1 351 ? -4.651 -11.297 -18.310 1.00 96.31 351 LEU A CA 1
ATOM 2765 C C . LEU A 1 351 ? -4.449 -11.729 -19.775 1.00 96.31 351 LEU A C 1
ATOM 2767 O O . LEU A 1 351 ? -4.101 -10.895 -20.616 1.00 96.31 351 LEU A O 1
ATOM 2771 N N . LYS A 1 352 ? -4.695 -13.005 -20.111 1.00 93.38 352 LYS A N 1
ATOM 2772 C CA . LYS A 1 352 ? -4.680 -13.500 -21.503 1.00 93.38 352 LYS A CA 1
ATOM 2773 C C . LYS A 1 352 ? -5.829 -12.946 -22.346 1.00 93.38 352 LYS A C 1
ATOM 2775 O O . LYS A 1 352 ? -5.723 -12.941 -23.564 1.00 93.38 352 LYS A O 1
ATOM 2780 N N . LYS A 1 353 ? -6.915 -12.485 -21.717 1.00 90.88 353 LYS A N 1
ATOM 2781 C CA . LYS A 1 353 ? -8.087 -11.939 -22.421 1.00 90.88 353 LYS A CA 1
ATOM 2782 C C . LYS A 1 353 ? -7.859 -10.527 -22.969 1.00 90.88 353 LYS A C 1
ATOM 2784 O O . LYS A 1 353 ? -8.625 -10.075 -23.810 1.00 90.88 353 LYS A O 1
ATOM 2789 N N . TYR A 1 354 ? -6.824 -9.837 -22.497 1.00 88.50 354 TYR A N 1
ATOM 2790 C CA . TYR A 1 354 ? -6.550 -8.447 -22.849 1.00 88.50 354 TYR A CA 1
ATOM 2791 C C . TYR A 1 354 ? -5.422 -8.401 -23.870 1.00 88.50 354 TYR A C 1
ATOM 2793 O O . TYR A 1 354 ? -4.264 -8.519 -23.494 1.00 88.50 354 TYR A O 1
ATOM 2801 N N . ASN A 1 355 ? -5.721 -8.241 -25.154 1.00 78.19 355 ASN A N 1
ATOM 2802 C CA . ASN A 1 355 ? -4.687 -8.030 -26.167 1.00 78.19 355 ASN A CA 1
ATOM 2803 C C . ASN A 1 355 ? -4.504 -6.530 -26.376 1.00 78.19 355 ASN A C 1
ATOM 2805 O O . ASN A 1 355 ? -5.403 -5.857 -26.873 1.00 78.19 355 ASN A O 1
ATOM 2809 N N . PHE A 1 356 ? -3.344 -6.014 -25.983 1.00 77.44 356 PHE A N 1
ATOM 2810 C CA . PHE A 1 356 ? -2.946 -4.657 -26.324 1.00 77.44 356 PHE A CA 1
ATOM 2811 C C . PHE A 1 356 ? -2.366 -4.698 -27.739 1.00 77.44 356 PHE A C 1
ATOM 2813 O O . PHE A 1 356 ? -1.511 -5.536 -28.023 1.00 77.44 356 PHE A O 1
ATOM 2820 N N . LYS A 1 357 ? -2.867 -3.845 -28.637 1.00 61.56 357 LYS A N 1
ATOM 2821 C CA . LYS A 1 357 ? -2.136 -3.525 -29.866 1.00 61.56 357 LYS A CA 1
ATOM 2822 C C . LYS A 1 357 ? -1.015 -2.586 -29.432 1.00 61.56 357 LYS A C 1
ATOM 2824 O O . LYS A 1 357 ? -1.324 -1.483 -28.987 1.00 61.56 357 LYS A O 1
ATOM 2829 N N . GLU A 1 358 ? 0.214 -3.095 -29.415 1.00 55.75 358 GLU A N 1
ATOM 2830 C CA . GLU A 1 358 ? 1.411 -2.306 -29.092 1.00 55.75 358 GLU A CA 1
ATOM 2831 C C . GLU A 1 358 ? 1.740 -1.317 -30.213 1.00 55.75 358 GLU A C 1
ATOM 2833 O O . GLU A 1 358 ? 1.513 -1.670 -31.397 1.00 55.75 358 GLU A O 1
#

Solvent-accessible surface area (backbone atoms only — not comparable to full-atom values): 18877 Å² total; per-residue (Å²): 142,78,84,81,78,80,74,74,74,84,72,52,70,64,60,55,50,41,70,37,81,36,55,34,74,38,31,38,54,78,26,37,58,55,61,68,58,51,27,52,49,31,67,75,68,66,48,96,60,102,56,58,47,56,79,70,37,42,73,56,48,28,67,54,96,87,56,78,57,29,49,64,68,56,56,52,22,47,70,56,49,33,54,63,32,75,42,73,67,45,40,27,48,48,42,24,47,41,50,48,53,42,32,74,53,30,28,46,37,38,34,41,30,38,42,46,63,51,53,14,64,71,68,70,50,55,54,69,55,57,46,51,40,38,47,51,20,42,58,50,32,28,65,78,59,71,30,50,71,37,33,24,44,39,37,46,47,90,44,64,90,48,44,60,62,53,45,53,52,37,61,76,34,39,93,73,42,32,42,27,40,33,39,41,70,60,62,83,87,31,71,64,75,89,46,36,68,55,52,40,48,36,41,75,73,70,35,45,38,36,31,58,22,12,44,50,66,88,36,50,36,61,50,41,41,42,38,51,74,70,40,54,41,61,31,31,33,38,38,61,29,31,81,81,31,72,68,46,45,50,48,32,34,75,72,54,39,33,27,42,30,28,68,61,51,34,39,48,29,35,38,38,98,43,52,74,72,51,59,65,64,57,40,48,75,67,58,25,40,43,27,65,24,44,39,28,31,36,27,64,69,49,52,60,43,50,43,52,46,41,40,35,70,49,49,59,42,52,72,71,54,50,54,50,23,51,52,35,38,33,70,64,48,89,50,60,71,72,58,25,51,52,46,35,52,49,52,63,58,55,58,69,74,63,80,77,87,128

Foldseek 3Di:
DDDDPPPDDDDPPLSLLLPAQFEFEAAELLLQADLVL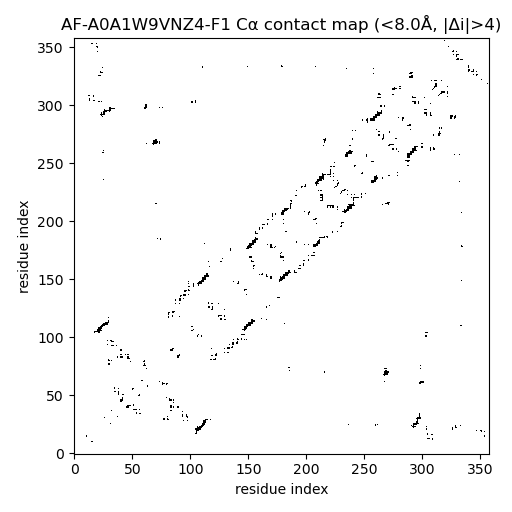QLVLCVVQVQPDPDSDSVVVQVLQADDPPHAFAQVSLLNSSVRSLSSLRDLVSLLVSLLVSLVQQLSSNYQEYEYEYELCSNCVNPPDDSLSSVVSSLVSNVVNCVVRVHHYAYEYEDELVCLVCLQVSLVSLLVCVVSRHAAYEYDDDCPVGACVSNLVSLQVSVVSRHAYEYAALQALPGALVSLVCCCPRSVHQAYEASQNCVVDPVSLVSLQVSLHEYAHEQLSSCNNPSDVFLLPGCQVVSVVSNRQYAYHHNNCNRSVHHSSVSLVCVCPGNPDDVVSNLSNSLSSLCSDSDDPVVSVVSSVVSVVSVVVRDDPD

Nearest PDB structures (foldseek):
  6n91-assembly1_B  TM=9.536E-01  e=3.009E-28  Vibrio cholerae O1 biovar El Tor str. N16961
  6n9m-assembly1_A  TM=9.339E-01  e=1.644E-27  Salmonella enterica subsp. enterica serovar Typhimurium str. LT2
  3rys-assembly2_B  TM=9.328E-01  e=3.596E-23  Paenarthrobacter aurescens TC1
  3ewd-assembly1_A  TM=9.096E-01  e=2.972E-21  Plasmodium vivax
  2pgr-assembly1_A  TM=8.766E-01  e=8.641E-21  Plasmodium vivax

Mean predicted aligned error: 4.18 Å

Radius of gyration: 19.91 Å; Cα contacts (8 Å, |Δi|>4): 655; chains: 1; bounding box: 51×49×70 Å

pLDDT: mean 94.41, std 10.86, range [29.3, 98.94]

Sequence (358 aa):
MLAKNNSSKPHSLYATLSALPKIDLHRHLEGSLRLATLAEIAHQHGVDIETYSIENLRPLVQVLDDEAPNFQTFLAKFTILRKFYTSREAILRIAYEVVADAAHDNVKYLELRFNPVAQASSQGFEFDDVTDWVIEAIRKAQKDFNIQVRLIVQIGRHEPQFARQLAELAVSRRHKGIVGLDLAGDEEHYSAGKFIDIMRWAKKQGMYITTHAGECKNCSADSIREAIEVIETDRIGHGVRAMGDIHVLDLLRKKKIPLEMCPTSNIQTAAIDGLFQHPILAFHRLGIPVTINTDDPSISNITLTDDYLVTVRGIGASTTVLKKMILNAAKAAFLPPAERQKLVAYFTRALKKYNFKE